Protein AF-A0A922MJ77-F1 (afdb_monomer_lite)

Structure (mmCIF, N/CA/C/O backbone):
data_AF-A0A922MJ77-F1
#
_entry.id   AF-A0A922MJ77-F1
#
loop_
_atom_site.group_PDB
_atom_site.id
_atom_site.type_symbol
_atom_site.label_atom_id
_atom_site.label_alt_id
_atom_site.label_comp_id
_atom_site.label_asym_id
_atom_site.label_entity_id
_atom_site.label_seq_id
_atom_site.pdbx_PDB_ins_code
_atom_site.Cartn_x
_atom_site.Cartn_y
_atom_site.Cartn_z
_atom_site.occupancy
_atom_site.B_iso_or_equiv
_atom_site.auth_seq_id
_atom_site.auth_comp_id
_atom_site.auth_asym_id
_atom_site.auth_atom_id
_atom_site.pdbx_PDB_model_num
ATOM 1 N N . MET A 1 1 ? 1.984 -2.656 -59.256 1.00 41.66 1 MET A N 1
ATOM 2 C CA . MET A 1 1 ? 1.880 -1.847 -58.023 1.00 41.66 1 MET A CA 1
ATOM 3 C C . MET A 1 1 ? 2.498 -2.669 -56.915 1.00 41.66 1 MET A C 1
ATOM 5 O O . MET A 1 1 ? 1.835 -3.501 -56.308 1.00 41.66 1 MET A O 1
ATOM 9 N N . ASP A 1 2 ? 3.810 -2.522 -56.787 1.00 41.53 2 ASP A N 1
ATOM 10 C CA . ASP A 1 2 ? 4.661 -3.328 -55.926 1.00 41.53 2 ASP A CA 1
ATOM 11 C C . ASP A 1 2 ? 4.361 -3.060 -54.454 1.00 41.53 2 ASP A C 1
ATOM 13 O O . ASP A 1 2 ? 4.557 -1.953 -53.947 1.00 41.53 2 ASP A O 1
ATOM 17 N N . LYS A 1 3 ? 3.911 -4.103 -53.752 1.00 48.03 3 LYS A N 1
ATOM 18 C CA . LYS A 1 3 ? 4.024 -4.175 -52.298 1.00 48.03 3 LYS A CA 1
ATOM 19 C C . LYS A 1 3 ? 5.517 -4.242 -51.979 1.00 48.03 3 LYS A C 1
ATOM 21 O O . LYS A 1 3 ? 6.095 -5.324 -51.968 1.00 48.03 3 LYS A O 1
ATOM 26 N N . LYS A 1 4 ? 6.145 -3.088 -51.733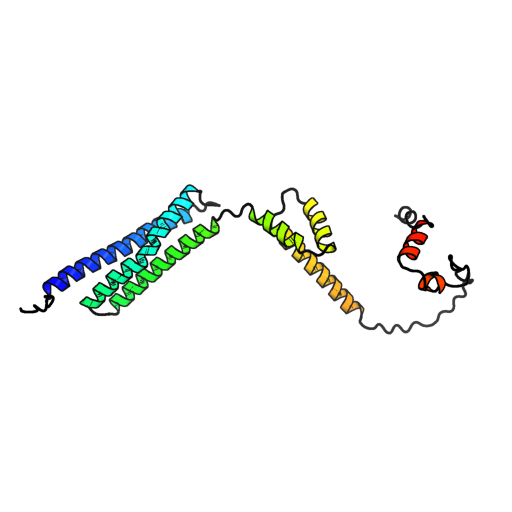 1.00 46.78 4 LYS A N 1
ATOM 27 C CA . LYS A 1 4 ? 7.403 -3.034 -50.984 1.00 46.78 4 LYS A CA 1
ATOM 28 C C . LYS A 1 4 ? 7.138 -3.712 -49.640 1.00 46.78 4 LYS A C 1
ATOM 30 O O . LYS A 1 4 ? 6.495 -3.123 -48.775 1.00 46.78 4 LYS A O 1
ATOM 35 N N . LEU A 1 5 ? 7.601 -4.953 -49.483 1.00 48.66 5 LEU A N 1
ATOM 36 C CA . LEU A 1 5 ? 7.967 -5.448 -48.165 1.00 48.66 5 LEU A CA 1
ATOM 37 C C . LEU A 1 5 ? 8.973 -4.429 -47.624 1.00 48.66 5 LEU A C 1
ATOM 39 O O . LEU A 1 5 ? 10.074 -4.313 -48.160 1.00 48.66 5 LEU A O 1
ATOM 43 N N . LEU A 1 6 ? 8.581 -3.646 -46.619 1.00 51.12 6 LEU A N 1
ATOM 44 C CA . LEU A 1 6 ? 9.558 -3.010 -45.750 1.00 51.12 6 LEU A CA 1
ATOM 45 C C . LEU A 1 6 ? 10.233 -4.151 -44.986 1.00 51.12 6 LEU A C 1
ATOM 47 O O . LEU A 1 6 ? 9.745 -4.591 -43.952 1.00 51.12 6 LEU A O 1
ATOM 51 N N . SER A 1 7 ? 11.304 -4.700 -45.552 1.00 54.81 7 SER A N 1
ATOM 52 C CA . SER A 1 7 ? 12.291 -5.404 -44.749 1.00 54.81 7 SER A CA 1
ATOM 53 C C . SER A 1 7 ? 12.945 -4.341 -43.872 1.00 54.81 7 SER A C 1
ATOM 55 O O . SER A 1 7 ? 13.655 -3.484 -44.410 1.00 54.81 7 SER A O 1
ATOM 57 N N . ASN A 1 8 ? 12.665 -4.351 -42.567 1.00 63.16 8 ASN A N 1
ATOM 58 C CA . ASN A 1 8 ? 13.430 -3.551 -41.616 1.00 63.16 8 ASN A CA 1
ATOM 59 C C . ASN A 1 8 ? 14.911 -3.865 -41.833 1.00 63.16 8 ASN A C 1
ATOM 61 O O . ASN A 1 8 ? 15.318 -5.026 -41.926 1.00 63.16 8 ASN A O 1
ATOM 65 N N . THR A 1 9 ? 15.702 -2.822 -42.042 1.00 73.81 9 THR A N 1
ATOM 66 C CA . THR A 1 9 ? 17.147 -2.962 -42.186 1.00 73.81 9 THR A CA 1
ATOM 67 C C . THR A 1 9 ? 17.766 -3.119 -40.798 1.00 73.81 9 THR A C 1
ATOM 69 O O . THR A 1 9 ? 17.297 -2.445 -39.884 1.00 73.81 9 THR A O 1
ATOM 72 N N . PRO A 1 10 ? 18.856 -3.887 -40.629 1.00 75.94 10 PRO A N 1
ATOM 73 C CA . PRO A 1 10 ? 19.524 -4.042 -39.329 1.00 75.94 10 PRO A CA 1
ATOM 74 C C . PRO A 1 10 ? 19.879 -2.712 -38.632 1.00 75.94 10 PRO A C 1
ATOM 76 O O . PRO A 1 10 ? 19.853 -2.613 -37.412 1.00 75.94 10 PRO A O 1
ATOM 79 N N . GLU A 1 11 ? 20.155 -1.661 -39.411 1.00 77.44 11 GLU A N 1
ATOM 80 C CA . GLU A 1 11 ? 20.438 -0.306 -38.912 1.00 77.44 11 GLU A CA 1
ATOM 81 C C . GLU A 1 11 ? 19.209 0.393 -38.282 1.00 77.44 11 GLU A C 1
ATOM 83 O O . GLU A 1 11 ? 19.358 1.218 -37.381 1.00 77.44 11 GLU A O 1
ATOM 88 N N . ASP A 1 12 ? 17.991 0.041 -38.710 1.00 84.00 12 ASP A N 1
ATOM 89 C CA . ASP A 1 12 ? 16.730 0.538 -38.131 1.00 84.00 12 ASP A CA 1
ATOM 90 C C . ASP A 1 12 ? 16.422 -0.182 -36.810 1.00 84.00 12 ASP A C 1
ATOM 92 O O . ASP A 1 12 ? 16.088 0.459 -35.810 1.00 84.00 12 ASP A O 1
ATOM 96 N N . ASP A 1 13 ? 16.653 -1.497 -36.765 1.00 88.75 13 ASP A N 1
ATOM 97 C CA . ASP A 1 13 ? 16.478 -2.305 -35.554 1.00 88.75 13 ASP A CA 1
ATOM 98 C C . ASP A 1 13 ? 17.414 -1.835 -34.422 1.00 88.75 13 ASP A C 1
ATOM 100 O O . ASP A 1 13 ? 16.978 -1.676 -33.280 1.00 88.75 13 ASP A O 1
ATOM 104 N N . ASP A 1 14 ? 18.673 -1.500 -34.727 1.00 90.62 14 ASP A N 1
ATOM 105 C CA . ASP A 1 14 ? 19.625 -0.960 -33.743 1.00 90.62 14 ASP A CA 1
ATOM 106 C C . ASP A 1 14 ? 19.200 0.414 -33.189 1.00 90.62 14 ASP A C 1
ATOM 108 O O . ASP A 1 14 ? 19.329 0.696 -31.986 1.00 90.62 14 ASP A O 1
ATOM 112 N N . ALA A 1 15 ? 18.662 1.294 -34.038 1.00 93.94 15 ALA A N 1
ATOM 113 C CA . ALA A 1 15 ? 18.169 2.605 -33.619 1.00 93.94 15 ALA A CA 1
ATOM 114 C C . ALA A 1 15 ? 16.916 2.487 -32.726 1.00 93.94 15 ALA A C 1
ATOM 116 O O . ALA A 1 15 ? 16.794 3.173 -31.695 1.00 93.94 15 ALA A O 1
ATOM 117 N N . GLN A 1 16 ? 16.001 1.583 -33.084 1.00 94.56 16 GLN A N 1
ATOM 118 C CA . GLN A 1 16 ? 14.796 1.277 -32.313 1.00 94.56 16 GLN A CA 1
ATOM 119 C C . GLN A 1 16 ? 15.141 0.638 -30.966 1.00 94.56 16 GLN A C 1
ATOM 121 O O . GLN A 1 16 ? 14.677 1.107 -29.921 1.00 94.56 16 GLN A O 1
ATOM 126 N N . LEU A 1 17 ? 16.045 -0.343 -30.959 1.00 96.00 17 LEU A N 1
ATOM 127 C CA . LEU A 1 17 ? 16.522 -1.016 -29.754 1.00 96.00 17 LEU A CA 1
ATOM 128 C C . LEU A 1 17 ? 17.082 -0.025 -28.729 1.00 96.00 17 LEU A C 1
ATOM 130 O O . LEU A 1 17 ? 16.730 -0.067 -27.546 1.00 96.00 17 LEU A O 1
ATOM 134 N N . ASN A 1 18 ? 17.928 0.906 -29.174 1.00 96.56 18 ASN A N 1
ATOM 135 C CA . ASN A 1 18 ? 18.477 1.952 -28.311 1.00 96.56 18 ASN A CA 1
ATOM 136 C C . ASN A 1 18 ? 17.384 2.866 -27.742 1.00 96.56 18 ASN A C 1
ATOM 138 O O . ASN A 1 18 ? 17.427 3.246 -26.566 1.00 96.56 18 ASN A O 1
ATOM 142 N N . THR A 1 19 ? 16.371 3.181 -28.548 1.00 97.69 19 THR A N 1
ATOM 143 C CA . THR A 1 19 ? 15.224 3.986 -28.118 1.00 97.69 19 THR A CA 1
ATOM 144 C C . THR A 1 19 ? 14.416 3.281 -27.028 1.00 97.69 19 THR A C 1
ATOM 146 O O . THR A 1 19 ? 14.147 3.884 -25.983 1.00 97.69 19 THR A O 1
ATOM 149 N N . PHE A 1 20 ? 14.069 2.006 -27.217 1.00 97.69 20 PHE A N 1
ATOM 150 C CA . PHE A 1 20 ? 13.302 1.232 -26.235 1.00 97.69 20 PHE A CA 1
ATOM 151 C C . PHE A 1 20 ? 14.095 0.995 -24.949 1.00 97.69 20 PHE A C 1
ATOM 153 O O . PHE A 1 20 ? 13.564 1.211 -23.857 1.00 97.69 20 PHE A O 1
ATOM 160 N N . LYS A 1 21 ? 15.398 0.690 -25.043 1.00 96.81 21 LYS A N 1
ATOM 161 C CA . LYS A 1 21 ? 16.289 0.586 -23.871 1.00 96.81 21 LYS A CA 1
ATOM 162 C C . LYS A 1 21 ? 16.325 1.883 -23.062 1.00 96.81 21 LYS A C 1
ATOM 164 O O . LYS A 1 21 ? 16.243 1.846 -21.832 1.00 96.81 21 LYS A O 1
ATOM 169 N N . LYS A 1 22 ? 16.393 3.040 -23.730 1.00 97.94 22 LYS A N 1
ATOM 170 C CA . LYS A 1 22 ? 16.368 4.352 -23.066 1.00 97.94 22 LYS A CA 1
ATOM 171 C C . LYS A 1 22 ? 15.031 4.617 -22.369 1.00 97.94 22 LYS A C 1
ATOM 173 O O . LYS A 1 22 ? 15.023 5.103 -21.238 1.00 97.94 22 LYS A O 1
ATOM 178 N N . ARG A 1 23 ? 13.905 4.277 -23.007 1.00 97.81 23 ARG A N 1
ATOM 179 C CA . ARG A 1 23 ? 12.565 4.384 -22.400 1.00 97.81 23 ARG A CA 1
ATOM 180 C C . ARG A 1 23 ? 12.431 3.474 -21.178 1.00 97.81 23 ARG A C 1
ATOM 182 O O . ARG A 1 23 ? 12.061 3.964 -20.113 1.00 97.81 23 ARG A O 1
ATOM 189 N N . ARG A 1 24 ? 12.840 2.204 -21.287 1.00 96.81 24 ARG A N 1
ATOM 190 C CA . ARG A 1 24 ? 12.887 1.234 -20.178 1.00 96.81 24 ARG A CA 1
ATOM 191 C C . ARG A 1 24 ? 13.682 1.768 -18.985 1.00 96.81 24 ARG A C 1
ATOM 193 O O . ARG A 1 24 ? 13.188 1.763 -17.859 1.00 96.81 24 ARG A O 1
ATOM 200 N N . ALA A 1 25 ? 14.878 2.305 -19.231 1.00 97.31 25 ALA A N 1
ATOM 201 C CA . ALA A 1 25 ? 15.690 2.943 -18.192 1.00 97.31 25 ALA A CA 1
ATOM 202 C C . ALA A 1 25 ? 14.976 4.147 -17.547 1.00 97.31 25 ALA A C 1
ATOM 204 O O . ALA A 1 25 ? 15.039 4.328 -16.332 1.00 97.31 25 ALA A O 1
ATOM 205 N N . GLY A 1 26 ? 14.241 4.936 -18.336 1.00 97.62 26 GLY A N 1
ATOM 206 C CA . GLY A 1 26 ? 13.388 6.014 -17.835 1.00 97.62 26 GLY A CA 1
ATOM 207 C C . GLY A 1 26 ? 12.279 5.524 -16.896 1.00 97.62 26 GLY A C 1
ATOM 208 O O . GLY A 1 26 ? 12.065 6.130 -15.847 1.00 97.62 26 GLY A O 1
ATOM 209 N N . HIS A 1 27 ? 11.606 4.415 -17.221 1.00 97.31 27 HIS A N 1
ATOM 210 C CA . HIS A 1 27 ? 10.592 3.808 -16.346 1.00 97.31 27 HIS A CA 1
ATOM 211 C C . HIS A 1 27 ? 11.199 3.301 -15.032 1.00 97.31 27 HIS A C 1
ATOM 213 O O . HIS A 1 27 ? 10.671 3.622 -13.967 1.00 97.31 27 HIS A O 1
ATOM 219 N N . LYS A 1 28 ? 12.365 2.636 -15.079 1.00 97.50 28 LYS A N 1
ATOM 220 C CA . LYS A 1 28 ? 13.136 2.268 -13.873 1.00 97.50 28 LYS A CA 1
ATOM 221 C C . LYS A 1 28 ? 13.459 3.502 -13.018 1.00 97.50 28 LYS A C 1
ATOM 223 O O . LYS A 1 28 ? 13.246 3.493 -11.810 1.00 97.50 28 LYS A O 1
ATOM 228 N N . GLY A 1 29 ? 13.881 4.602 -13.647 1.00 97.88 29 GLY A N 1
ATOM 229 C CA . GLY A 1 29 ? 14.137 5.869 -12.956 1.00 97.88 29 GLY A CA 1
ATOM 230 C C . GLY A 1 29 ? 12.895 6.456 -12.276 1.00 97.88 29 GLY A C 1
ATOM 231 O O . GLY A 1 29 ? 12.979 6.928 -11.142 1.00 97.88 29 GLY A O 1
ATOM 232 N N . LYS A 1 30 ? 11.719 6.386 -12.917 1.00 97.81 30 LYS A N 1
ATOM 233 C CA . LYS A 1 30 ? 10.447 6.801 -12.297 1.00 97.81 30 LYS A CA 1
ATOM 234 C C . LYS A 1 30 ? 10.105 5.948 -11.073 1.00 97.81 30 LYS A C 1
ATOM 236 O O . LYS A 1 30 ? 9.635 6.504 -10.080 1.00 97.81 30 LYS A O 1
ATOM 241 N N . VAL A 1 31 ? 10.395 4.643 -11.111 1.00 98.06 31 VAL A N 1
ATOM 242 C CA . VAL A 1 31 ? 10.251 3.762 -9.943 1.00 98.06 31 VAL A CA 1
ATOM 243 C C . VAL A 1 31 ? 11.145 4.216 -8.793 1.00 98.06 31 VAL A C 1
ATOM 245 O O . VAL A 1 31 ? 10.655 4.401 -7.681 1.00 98.06 31 VAL A O 1
ATOM 248 N N . THR A 1 32 ? 12.416 4.514 -9.064 1.00 97.69 32 THR A N 1
ATOM 249 C CA . THR A 1 32 ? 13.344 5.045 -8.052 1.00 97.69 32 THR A CA 1
ATOM 250 C C . THR A 1 32 ? 12.882 6.386 -7.470 1.00 97.69 32 THR A C 1
ATOM 252 O O . THR A 1 32 ? 12.954 6.597 -6.262 1.00 97.69 32 THR A O 1
ATOM 255 N N . ILE A 1 33 ? 12.366 7.301 -8.296 1.00 97.69 33 ILE A N 1
ATOM 256 C CA . ILE A 1 33 ? 11.841 8.590 -7.813 1.00 97.69 33 ILE A CA 1
ATOM 257 C C . ILE A 1 33 ? 10.650 8.376 -6.872 1.00 97.69 33 ILE A C 1
ATOM 259 O O . ILE A 1 33 ? 10.548 9.044 -5.840 1.00 97.69 33 ILE A O 1
ATOM 263 N N . PHE A 1 34 ? 9.747 7.456 -7.217 1.00 98.06 34 PHE A N 1
ATOM 264 C CA . PHE A 1 34 ? 8.599 7.139 -6.376 1.00 98.06 34 PHE A CA 1
ATOM 265 C C . PHE A 1 34 ? 9.022 6.479 -5.061 1.00 98.06 34 PHE A C 1
ATOM 267 O O . PHE A 1 34 ? 8.561 6.911 -4.007 1.00 98.06 34 PHE A O 1
ATOM 274 N N . LYS A 1 35 ? 9.964 5.529 -5.102 1.00 97.00 35 LYS A N 1
ATOM 275 C CA . LYS A 1 35 ? 10.586 4.931 -3.912 1.00 97.00 35 LYS A CA 1
ATOM 276 C C . LYS A 1 35 ? 11.092 5.992 -2.939 1.00 97.00 35 LYS A C 1
ATOM 278 O O . LYS A 1 35 ? 10.672 6.017 -1.788 1.00 97.00 35 LYS A O 1
ATOM 283 N N . ASN A 1 36 ? 11.908 6.929 -3.422 1.00 96.06 36 ASN A N 1
ATOM 284 C CA . ASN A 1 36 ? 12.453 8.005 -2.591 1.00 96.06 36 ASN A CA 1
ATOM 285 C C . ASN A 1 36 ? 11.343 8.855 -1.946 1.00 96.06 36 ASN A C 1
ATOM 287 O O . ASN A 1 36 ? 11.459 9.287 -0.799 1.00 96.06 36 ASN A O 1
ATOM 291 N N . TYR A 1 37 ? 10.242 9.092 -2.669 1.00 95.81 37 TYR A N 1
ATOM 292 C CA . TYR A 1 37 ? 9.077 9.781 -2.119 1.00 95.81 37 TYR A CA 1
ATOM 293 C C . TYR A 1 37 ? 8.394 8.964 -1.011 1.00 95.81 37 TYR A C 1
ATOM 295 O O . TYR A 1 37 ? 8.142 9.509 0.065 1.00 95.81 37 TYR A O 1
ATOM 303 N N . ILE A 1 38 ? 8.146 7.669 -1.226 1.00 93.50 38 ILE A N 1
ATOM 304 C CA . ILE A 1 38 ? 7.548 6.772 -0.223 1.00 93.50 38 ILE A CA 1
ATOM 305 C C . ILE A 1 38 ? 8.429 6.665 1.024 1.00 93.50 38 ILE A C 1
ATOM 307 O O . ILE A 1 38 ? 7.937 6.813 2.142 1.00 93.50 38 ILE A O 1
ATOM 311 N N . GLU A 1 39 ? 9.740 6.504 0.857 1.00 92.12 39 GLU A N 1
ATOM 312 C CA . GLU A 1 39 ? 10.700 6.483 1.963 1.00 92.12 39 GLU A CA 1
ATOM 313 C C . GLU A 1 39 ? 10.695 7.806 2.743 1.00 92.12 39 GLU A C 1
ATOM 315 O O . GLU A 1 39 ? 10.753 7.802 3.976 1.00 92.12 39 GLU A O 1
ATOM 320 N N . SER A 1 40 ? 10.533 8.948 2.062 1.00 91.62 40 SER A N 1
ATOM 321 C CA . SER A 1 40 ? 10.385 10.251 2.727 1.00 91.62 40 SER A CA 1
ATOM 322 C C . SER A 1 40 ? 9.102 10.367 3.565 1.00 91.62 40 SER A C 1
ATOM 324 O O . SER A 1 40 ? 9.083 11.087 4.563 1.00 91.62 40 SER A O 1
ATOM 326 N N . LEU A 1 41 ? 8.029 9.662 3.187 1.00 89.94 41 LEU A N 1
ATOM 327 C CA . LEU A 1 41 ? 6.796 9.588 3.975 1.00 89.94 41 LEU A CA 1
ATOM 328 C C . LEU A 1 41 ? 6.941 8.616 5.153 1.00 89.94 41 LEU A C 1
ATOM 330 O O . LEU A 1 41 ? 6.508 8.931 6.260 1.00 89.94 41 LEU A O 1
ATOM 334 N N . ASN A 1 42 ? 7.597 7.474 4.941 1.00 83.06 42 ASN A N 1
ATOM 335 C CA . ASN A 1 42 ? 7.763 6.430 5.953 1.00 83.06 42 ASN A CA 1
ATOM 336 C C . ASN A 1 42 ? 8.763 6.828 7.061 1.00 83.06 42 ASN A C 1
ATOM 338 O O . ASN A 1 42 ? 8.519 6.639 8.254 1.00 83.06 42 ASN A O 1
ATOM 342 N N . SER A 1 43 ? 9.876 7.465 6.684 1.00 80.31 43 SER A N 1
ATOM 343 C CA . SER A 1 43 ? 10.904 7.971 7.613 1.00 80.31 43 SER A CA 1
ATOM 344 C C . SER A 1 43 ? 10.385 9.033 8.584 1.00 80.31 43 SER A C 1
ATOM 346 O O . SER A 1 43 ? 10.921 9.178 9.683 1.00 80.31 43 SER A O 1
ATOM 348 N N . LYS A 1 44 ? 9.308 9.745 8.228 1.00 66.62 44 LYS A N 1
ATOM 349 C CA . LYS A 1 44 ? 8.713 10.777 9.084 1.00 66.62 44 LYS A CA 1
ATOM 350 C C . LYS A 1 44 ? 8.080 10.236 10.366 1.00 66.62 44 LYS A C 1
ATOM 352 O O . LYS A 1 44 ? 7.746 11.065 11.208 1.00 66.62 44 LYS A O 1
ATOM 357 N N . LYS A 1 45 ? 7.915 8.910 10.536 1.00 56.19 45 LYS A N 1
ATOM 358 C CA . LYS A 1 45 ? 7.444 8.225 11.766 1.00 56.19 45 LYS A CA 1
ATOM 359 C C . LYS A 1 45 ? 6.307 8.963 12.504 1.00 56.19 45 LYS A C 1
ATOM 361 O O . LYS A 1 45 ? 6.219 8.937 13.731 1.00 56.19 45 LYS A O 1
ATOM 366 N N . LYS A 1 46 ? 5.457 9.676 11.757 1.00 57.09 46 LYS A N 1
ATOM 367 C CA . LYS A 1 46 ? 4.348 10.463 12.292 1.00 57.09 46 LYS A CA 1
ATOM 368 C C . LYS A 1 46 ? 3.156 9.539 12.445 1.00 57.09 46 LYS A C 1
ATOM 370 O O . LYS A 1 46 ? 2.870 8.734 11.570 1.00 57.09 46 LYS A O 1
ATOM 375 N N . ILE A 1 47 ? 2.447 9.724 13.552 1.00 65.38 47 ILE A N 1
ATOM 376 C CA . ILE A 1 47 ? 1.254 8.973 13.965 1.00 65.38 47 ILE A CA 1
ATOM 377 C C . ILE A 1 47 ? 0.132 9.017 12.900 1.00 65.38 47 ILE A C 1
ATOM 379 O O . ILE A 1 47 ? -0.740 8.158 12.909 1.00 65.38 47 ILE A O 1
ATOM 383 N N . ALA A 1 48 ? 0.175 9.964 11.953 1.00 77.75 48 ALA A N 1
ATOM 384 C CA . ALA A 1 48 ? -0.613 9.954 10.722 1.00 77.75 48 ALA A CA 1
ATOM 385 C C . ALA A 1 48 ? -0.017 10.916 9.671 1.00 77.75 48 ALA A C 1
ATOM 387 O O . ALA A 1 48 ? 0.586 11.933 10.032 1.00 77.75 48 ALA A O 1
ATOM 388 N N . LEU A 1 49 ? -0.220 10.623 8.383 1.00 86.69 49 LEU A N 1
ATOM 389 C CA . LEU A 1 49 ? 0.027 11.541 7.270 1.00 86.69 49 LEU A CA 1
ATOM 390 C C . LEU A 1 49 ? -0.968 12.708 7.300 1.00 86.69 49 LEU A C 1
ATOM 392 O O . LEU A 1 49 ? -2.121 12.558 7.709 1.00 86.69 49 LEU A O 1
ATOM 396 N N . THR A 1 50 ? -0.530 13.881 6.842 1.00 89.75 50 THR A N 1
ATOM 397 C CA . THR A 1 50 ? -1.435 15.023 6.646 1.00 89.75 50 THR A CA 1
ATOM 398 C C . THR A 1 50 ? -2.358 14.798 5.447 1.00 89.75 50 THR A C 1
ATOM 400 O O . THR A 1 50 ? -2.035 14.055 4.524 1.00 89.75 50 THR A O 1
ATOM 403 N N . GLU A 1 51 ? -3.497 15.492 5.408 1.00 89.31 51 GLU A N 1
ATOM 404 C CA . GLU A 1 51 ? -4.442 15.400 4.283 1.00 89.31 51 GLU A CA 1
ATOM 405 C C . GLU A 1 51 ? -3.809 15.784 2.936 1.00 89.31 51 GLU A C 1
ATOM 407 O O . GLU A 1 51 ? -4.078 15.145 1.919 1.00 89.31 51 GLU A O 1
ATOM 412 N N . LEU A 1 52 ? -2.903 16.768 2.935 1.00 91.81 52 LEU A N 1
ATOM 413 C CA . LEU A 1 52 ? -2.144 17.139 1.743 1.00 91.81 52 LEU A CA 1
ATOM 414 C C . LEU A 1 52 ? -1.193 16.017 1.297 1.00 91.81 52 LEU A C 1
ATOM 416 O O . LEU A 1 52 ? -1.119 15.729 0.105 1.00 91.81 52 LEU A O 1
ATOM 420 N N . GLU A 1 53 ? -0.487 15.373 2.230 1.00 92.62 53 GLU A N 1
ATOM 421 C CA . GLU A 1 53 ? 0.405 14.245 1.923 1.00 92.62 53 GLU A CA 1
ATOM 422 C C . GLU A 1 53 ? -0.379 13.044 1.377 1.00 92.62 53 GLU A C 1
ATOM 424 O O . GLU A 1 53 ? 0.053 12.443 0.397 1.00 92.62 53 GLU A O 1
ATOM 429 N N . ILE A 1 54 ? -1.560 12.746 1.933 1.00 92.00 54 ILE A N 1
ATOM 430 C CA . ILE A 1 54 ? -2.454 11.692 1.425 1.00 92.00 54 ILE A CA 1
ATOM 431 C C . ILE A 1 54 ? -2.892 12.004 -0.011 1.00 92.00 54 ILE A C 1
ATOM 433 O O . ILE A 1 54 ? -2.845 11.134 -0.881 1.00 92.00 54 ILE A O 1
ATOM 437 N N . LEU A 1 55 ? -3.286 13.250 -0.293 1.00 94.06 55 LEU A N 1
ATOM 438 C CA . LEU A 1 55 ? -3.704 13.650 -1.637 1.00 94.06 55 LEU A CA 1
ATOM 439 C C . LEU A 1 55 ? -2.548 13.573 -2.645 1.00 94.06 55 LEU A C 1
ATOM 441 O O . LEU A 1 55 ? -2.726 13.095 -3.766 1.00 94.06 55 LEU A O 1
ATOM 445 N N . GLN A 1 56 ? -1.354 14.013 -2.249 1.00 95.19 56 GLN A N 1
ATOM 446 C CA . GLN A 1 56 ? -0.154 13.912 -3.079 1.00 95.19 56 GLN A CA 1
ATOM 447 C C . GLN A 1 56 ? 0.230 12.456 -3.352 1.00 95.19 56 GLN A C 1
ATOM 449 O O . GLN A 1 56 ? 0.531 12.122 -4.501 1.00 95.19 56 GLN A O 1
ATOM 454 N N . LEU A 1 57 ? 0.190 11.596 -2.328 1.00 95.38 57 LEU A N 1
ATOM 455 C CA . LEU A 1 57 ? 0.441 10.164 -2.460 1.00 95.38 57 LEU A CA 1
ATOM 456 C C . LEU A 1 57 ? -0.555 9.534 -3.429 1.00 95.38 57 LEU A C 1
ATOM 458 O O . LEU A 1 57 ? -0.132 8.867 -4.370 1.00 95.38 57 LEU A O 1
ATOM 462 N N . LYS A 1 58 ? -1.851 9.819 -3.268 1.00 95.88 58 LYS A N 1
ATOM 463 C CA . LYS A 1 58 ? -2.903 9.335 -4.167 1.00 95.88 58 LYS A CA 1
ATOM 464 C C . LYS A 1 58 ? -2.633 9.733 -5.619 1.00 95.88 58 LYS A C 1
ATOM 466 O O . LYS A 1 58 ? -2.601 8.869 -6.485 1.00 95.88 58 LYS A O 1
ATOM 471 N N . ASN A 1 59 ? -2.376 11.012 -5.889 1.00 96.44 59 ASN A N 1
ATOM 472 C CA . ASN A 1 59 ? -2.134 11.487 -7.256 1.00 96.44 59 ASN A CA 1
ATOM 473 C C . ASN A 1 59 ? -0.889 10.847 -7.888 1.00 96.44 59 ASN A C 1
ATOM 475 O O . ASN A 1 59 ? -0.902 10.484 -9.062 1.00 96.44 59 ASN A O 1
ATOM 479 N N . ARG A 1 60 ? 0.192 10.695 -7.114 1.00 97.44 60 ARG A N 1
ATOM 480 C CA . ARG A 1 60 ? 1.420 10.043 -7.591 1.00 97.44 60 ARG A CA 1
ATOM 481 C C . ARG A 1 60 ? 1.213 8.552 -7.830 1.00 97.44 60 ARG A C 1
ATOM 483 O O . ARG A 1 60 ? 1.733 8.040 -8.812 1.00 97.44 60 ARG A O 1
ATOM 490 N N . LEU A 1 61 ? 0.450 7.885 -6.967 1.00 97.00 61 LEU A N 1
ATOM 491 C CA . LEU A 1 61 ? 0.118 6.470 -7.085 1.00 97.00 61 LEU A CA 1
ATOM 492 C C . LEU A 1 61 ? -0.677 6.173 -8.365 1.00 97.00 61 LEU A C 1
ATOM 494 O O . LEU A 1 61 ? -0.423 5.162 -9.008 1.00 97.00 61 LEU A O 1
ATOM 498 N N . GLU A 1 62 ? -1.588 7.059 -8.773 1.00 96.38 62 GLU A N 1
ATOM 499 C CA . GLU A 1 62 ? -2.332 6.886 -10.030 1.00 96.38 62 GLU A CA 1
ATOM 500 C C . GLU A 1 62 ? -1.412 6.903 -11.257 1.00 96.38 62 GLU A C 1
ATOM 502 O O . GLU A 1 62 ? -1.528 6.041 -12.122 1.00 96.38 62 GLU A O 1
ATOM 507 N N . VAL A 1 63 ? -0.440 7.820 -11.302 1.00 95.31 63 VAL A N 1
ATOM 508 C CA . VAL A 1 63 ? 0.576 7.834 -12.371 1.00 95.31 63 VAL A CA 1
ATOM 509 C C . VAL A 1 63 ? 1.523 6.638 -12.247 1.00 95.31 63 VAL A C 1
ATOM 511 O O . VAL A 1 63 ? 1.955 6.077 -13.246 1.00 95.31 63 VAL A O 1
ATOM 514 N N . TYR A 1 64 ? 1.858 6.235 -11.022 1.00 97.94 64 TYR A N 1
ATOM 515 C CA . TYR A 1 64 ? 2.758 5.115 -10.767 1.00 97.94 64 TYR A CA 1
ATOM 516 C C . TYR A 1 64 ? 2.217 3.795 -11.324 1.00 97.94 64 TYR A C 1
ATOM 518 O O . TYR A 1 64 ? 2.964 3.053 -11.954 1.00 97.94 64 TYR A O 1
ATOM 526 N N . LYS A 1 65 ? 0.913 3.538 -11.165 1.00 97.38 65 LYS A N 1
ATOM 527 C CA . LYS A 1 65 ? 0.245 2.318 -11.647 1.00 97.38 65 LYS A CA 1
ATOM 528 C C . LYS A 1 65 ? 0.326 2.113 -13.161 1.00 97.38 65 LYS A C 1
ATOM 530 O O . LYS A 1 65 ? 0.161 0.993 -13.627 1.00 97.38 65 LYS A O 1
ATOM 535 N N . THR A 1 66 ? 0.568 3.166 -13.944 1.00 95.69 66 THR A N 1
ATOM 536 C CA . THR A 1 66 ? 0.700 3.023 -15.404 1.00 95.69 66 THR A CA 1
ATOM 537 C C . THR A 1 66 ? 2.080 2.505 -15.815 1.00 95.69 66 THR A C 1
ATOM 539 O O . THR A 1 66 ? 2.251 2.061 -16.947 1.00 95.69 66 THR A O 1
ATOM 542 N N . LEU A 1 67 ? 3.074 2.552 -14.917 1.00 96.62 67 LEU A N 1
ATOM 543 C CA . LEU A 1 67 ? 4.464 2.231 -15.248 1.00 96.62 67 LEU A CA 1
ATOM 544 C C . LEU A 1 67 ? 4.694 0.758 -15.569 1.00 96.62 67 LEU A C 1
ATOM 546 O O . LEU A 1 67 ? 5.587 0.476 -16.361 1.00 96.62 67 LEU A O 1
ATOM 550 N N . GLU A 1 68 ? 3.921 -0.150 -14.975 1.00 96.00 68 GLU A N 1
ATOM 551 C CA . GLU A 1 68 ? 3.996 -1.587 -15.263 1.00 96.00 68 GLU A CA 1
ATOM 552 C C . GLU A 1 68 ? 3.705 -1.859 -16.737 1.00 96.00 68 GLU A C 1
ATOM 554 O O . GLU A 1 68 ? 4.527 -2.451 -17.433 1.00 96.00 68 GLU A O 1
ATOM 559 N N . HIS A 1 69 ? 2.590 -1.319 -17.237 1.00 96.38 69 HIS A N 1
ATOM 560 C CA . HIS A 1 69 ? 2.219 -1.442 -18.640 1.00 96.38 69 HIS A CA 1
ATOM 561 C C . HIS A 1 69 ? 3.245 -0.777 -19.566 1.00 96.38 69 HIS A C 1
ATOM 563 O O . HIS A 1 69 ? 3.689 -1.390 -20.535 1.00 96.38 69 HIS A O 1
ATOM 569 N N . ASP A 1 70 ? 3.667 0.456 -19.263 1.00 95.94 70 ASP A N 1
ATOM 570 C CA . ASP A 1 70 ? 4.641 1.154 -20.106 1.00 95.94 70 ASP A CA 1
ATOM 571 C C . ASP A 1 70 ? 5.991 0.413 -20.169 1.00 95.94 70 ASP A C 1
ATOM 573 O O . ASP A 1 70 ? 6.648 0.379 -21.216 1.00 95.94 70 ASP A O 1
ATOM 577 N N . PHE A 1 71 ? 6.433 -0.163 -19.045 1.00 97.62 71 PHE A N 1
ATOM 578 C CA . PHE A 1 71 ? 7.647 -0.969 -18.994 1.00 97.62 71 PHE A CA 1
ATOM 579 C C . PHE A 1 71 ? 7.484 -2.246 -19.816 1.00 97.62 71 PHE A C 1
ATOM 581 O O . PHE A 1 71 ? 8.349 -2.526 -20.644 1.00 97.62 71 PHE A O 1
ATOM 588 N N . ASP A 1 72 ? 6.379 -2.973 -19.636 1.00 97.12 72 ASP A N 1
ATOM 589 C CA . ASP A 1 72 ? 6.099 -4.229 -20.336 1.00 97.12 72 ASP A CA 1
ATOM 590 C C . ASP A 1 72 ? 6.062 -4.055 -21.860 1.00 97.12 72 ASP A C 1
ATOM 592 O O . ASP A 1 72 ? 6.672 -4.837 -22.592 1.00 97.12 72 ASP A O 1
ATOM 596 N N . VAL A 1 73 ? 5.457 -2.966 -22.348 1.00 97.31 73 VAL A N 1
ATOM 597 C CA . VAL A 1 73 ? 5.456 -2.623 -23.778 1.00 97.31 73 VAL A CA 1
ATOM 598 C C . VAL A 1 73 ? 6.880 -2.428 -24.298 1.00 97.31 73 VAL A C 1
ATOM 600 O O . VAL A 1 73 ? 7.263 -3.033 -25.296 1.00 97.31 73 VAL A O 1
ATOM 603 N N . ASN A 1 74 ? 7.698 -1.604 -23.631 1.00 97.00 74 ASN A N 1
ATOM 604 C CA . ASN A 1 74 ? 9.076 -1.374 -24.083 1.00 97.00 74 ASN A CA 1
ATOM 605 C C . ASN A 1 74 ? 9.946 -2.629 -23.945 1.00 97.00 74 ASN A C 1
ATOM 607 O O . ASN A 1 74 ? 10.853 -2.821 -24.748 1.00 97.00 74 ASN A O 1
ATOM 611 N N . GLN A 1 75 ? 9.693 -3.466 -22.941 1.00 97.25 75 GLN A N 1
ATOM 612 C CA . GLN A 1 75 ? 10.424 -4.708 -22.737 1.00 97.25 75 GLN A CA 1
ATOM 613 C C . GLN A 1 75 ? 10.107 -5.735 -23.828 1.00 97.25 75 GLN A C 1
ATOM 615 O O . GLN A 1 75 ? 11.028 -6.331 -24.377 1.00 97.25 75 GLN A O 1
ATOM 620 N N . THR A 1 76 ? 8.834 -5.876 -24.191 1.00 96.56 76 THR A N 1
ATOM 621 C CA . THR A 1 76 ? 8.396 -6.750 -25.287 1.00 96.56 76 THR A CA 1
ATOM 622 C C . THR A 1 76 ? 9.005 -6.301 -26.614 1.00 96.56 76 THR A C 1
ATOM 624 O O . THR A 1 76 ? 9.608 -7.107 -27.308 1.00 96.56 76 THR A O 1
ATOM 627 N N . LEU A 1 77 ? 8.998 -4.995 -26.905 1.00 96.62 77 LEU A N 1
ATOM 628 C CA . LEU A 1 77 ? 9.634 -4.449 -28.113 1.00 96.62 77 LEU A CA 1
ATOM 629 C C . LEU A 1 77 ? 11.155 -4.674 -28.160 1.00 96.62 77 LEU A C 1
ATOM 631 O O . LEU A 1 77 ? 11.734 -4.782 -29.236 1.00 96.62 77 LEU A O 1
ATOM 635 N N . ILE A 1 78 ? 11.827 -4.725 -27.006 1.00 96.19 78 ILE A N 1
ATOM 636 C CA . ILE A 1 78 ? 13.249 -5.091 -26.944 1.00 96.19 78 ILE A CA 1
ATOM 637 C C . ILE A 1 78 ? 13.417 -6.574 -27.279 1.00 96.19 78 ILE A C 1
ATOM 639 O O . ILE A 1 78 ? 14.280 -6.911 -28.084 1.00 96.19 78 ILE A O 1
ATOM 643 N N . GLU A 1 79 ? 12.609 -7.441 -26.672 1.00 96.06 79 GLU A N 1
ATOM 644 C CA . GLU A 1 79 ? 12.648 -8.895 -26.872 1.00 96.06 79 GLU A CA 1
ATOM 645 C C . GLU A 1 79 ? 12.273 -9.308 -28.297 1.00 96.06 79 GLU A C 1
ATOM 647 O O . GLU A 1 79 ? 12.846 -10.265 -28.808 1.00 96.06 79 GLU A O 1
ATOM 652 N N . ASP A 1 80 ? 11.403 -8.556 -28.971 1.00 95.31 80 ASP A N 1
ATOM 653 C CA . ASP A 1 80 ? 11.093 -8.758 -30.388 1.00 95.31 80 ASP A CA 1
ATOM 654 C C . ASP A 1 80 ? 12.331 -8.554 -31.282 1.00 95.31 80 ASP A C 1
ATOM 656 O O . ASP A 1 80 ? 12.475 -9.231 -32.299 1.00 95.31 80 ASP A O 1
ATOM 660 N N . ILE A 1 81 ? 13.247 -7.651 -30.896 1.00 94.81 81 ILE A N 1
ATOM 661 C CA . ILE A 1 81 ? 14.474 -7.347 -31.653 1.00 94.81 81 ILE A CA 1
ATOM 662 C C . ILE A 1 81 ? 15.622 -8.290 -31.270 1.00 94.81 81 ILE A C 1
ATOM 664 O O . ILE A 1 81 ? 16.318 -8.809 -32.141 1.00 94.81 81 ILE A O 1
ATOM 668 N N . VAL A 1 82 ? 15.867 -8.492 -29.970 1.00 94.12 82 VAL A N 1
ATOM 669 C CA . VAL A 1 82 ? 17.062 -9.219 -29.485 1.00 94.12 82 VAL A CA 1
ATOM 670 C C . VAL A 1 82 ? 16.786 -10.661 -29.063 1.00 94.12 82 VAL A C 1
ATOM 672 O O . VAL A 1 82 ? 17.719 -11.381 -28.711 1.00 94.12 82 VAL A O 1
ATOM 675 N N . GLY A 1 83 ? 15.523 -11.086 -29.093 1.00 93.88 83 GLY A N 1
ATOM 676 C CA . GLY A 1 83 ? 15.067 -12.343 -28.518 1.00 93.88 83 GLY A CA 1
ATOM 677 C C . GLY A 1 83 ? 14.923 -12.284 -26.996 1.00 93.88 83 GLY A C 1
ATOM 678 O O . GLY A 1 83 ? 15.422 -11.388 -26.308 1.00 93.88 83 GLY A O 1
ATOM 679 N N . VAL A 1 84 ? 14.241 -13.287 -26.450 1.00 95.25 84 VAL A N 1
ATOM 680 C CA . VAL A 1 84 ? 14.168 -13.501 -25.002 1.00 95.25 84 VAL A CA 1
ATOM 681 C C . VAL A 1 84 ? 15.474 -14.146 -24.537 1.00 95.25 84 VAL A C 1
ATOM 683 O O . VAL A 1 84 ? 15.852 -15.210 -25.027 1.00 95.25 84 VAL A O 1
ATOM 686 N N . SER A 1 85 ? 16.153 -13.508 -23.583 1.00 95.81 85 SER A N 1
ATOM 687 C CA . SER A 1 85 ? 17.375 -14.016 -22.947 1.00 95.81 85 SER A CA 1
ATOM 688 C C . SER A 1 85 ? 17.256 -13.991 -21.424 1.00 95.81 85 SER A C 1
ATOM 690 O O . SER A 1 85 ? 16.397 -13.296 -20.873 1.00 95.81 85 SER A O 1
ATOM 692 N N . ASP A 1 86 ? 18.151 -14.698 -20.733 1.00 96.38 86 ASP A N 1
ATOM 693 C CA . ASP A 1 86 ? 18.210 -14.695 -19.266 1.00 96.38 86 ASP A CA 1
ATOM 694 C C . ASP A 1 86 ? 18.408 -13.275 -18.708 1.00 96.38 86 ASP A C 1
ATOM 696 O O . ASP A 1 86 ? 17.831 -12.916 -17.681 1.00 96.38 86 ASP A O 1
ATOM 700 N N . GLU A 1 87 ? 19.162 -12.419 -19.405 1.00 94.56 87 GLU A N 1
ATOM 701 C CA . GLU A 1 87 ? 19.322 -11.013 -19.031 1.00 94.56 87 GLU A CA 1
ATOM 702 C C . GLU A 1 87 ? 18.010 -10.228 -19.145 1.00 94.56 87 GLU A C 1
ATOM 704 O O . GLU A 1 87 ? 17.739 -9.380 -18.293 1.00 94.56 87 GLU A O 1
ATOM 709 N N . GLN A 1 88 ? 17.189 -10.496 -20.169 1.00 95.31 88 GLN A N 1
ATOM 710 C CA . GLN A 1 88 ? 15.885 -9.841 -20.327 1.00 95.31 88 GLN A CA 1
ATOM 711 C C . GLN A 1 88 ? 14.895 -10.290 -19.251 1.00 95.31 88 GLN A C 1
ATOM 713 O O . GLN A 1 88 ? 14.225 -9.453 -18.644 1.00 95.31 88 GLN A O 1
ATOM 718 N N . LEU A 1 89 ? 14.860 -11.591 -18.952 1.00 95.69 89 LEU A N 1
ATOM 719 C CA . LEU A 1 89 ? 14.028 -12.138 -17.879 1.00 95.69 89 LEU A CA 1
ATOM 720 C C . LEU A 1 89 ? 14.433 -11.574 -16.514 1.00 95.69 89 LEU A C 1
ATOM 722 O O . LEU A 1 89 ? 13.576 -11.156 -15.736 1.00 95.69 89 LEU A O 1
ATOM 726 N N . LYS A 1 90 ? 15.738 -11.471 -16.249 1.00 96.62 90 LYS A N 1
ATOM 727 C CA . LYS A 1 90 ? 16.254 -10.863 -15.019 1.00 96.62 90 LYS A CA 1
ATOM 728 C C . LYS A 1 90 ? 15.897 -9.380 -14.911 1.00 96.62 90 LYS A C 1
ATOM 730 O O . LYS A 1 90 ? 15.559 -8.915 -13.826 1.00 96.62 90 LYS A O 1
ATOM 735 N N . GLU A 1 91 ? 15.955 -8.628 -16.010 1.00 95.62 91 GLU A N 1
ATOM 736 C CA . GLU A 1 91 ? 15.509 -7.228 -16.034 1.00 95.62 91 GLU A CA 1
ATOM 737 C C . GLU A 1 91 ? 14.007 -7.099 -15.735 1.00 95.62 91 GLU A C 1
ATOM 739 O O . GLU A 1 91 ? 13.629 -6.210 -14.967 1.00 95.62 91 GLU A O 1
ATOM 744 N N . ARG A 1 92 ? 13.166 -7.992 -16.283 1.00 95.81 92 ARG A N 1
ATOM 745 C CA . ARG A 1 92 ? 11.727 -8.060 -15.965 1.00 95.81 92 ARG A CA 1
ATOM 746 C C . ARG A 1 92 ? 11.494 -8.307 -14.480 1.00 95.81 92 ARG A C 1
ATOM 748 O O . ARG A 1 92 ? 10.803 -7.520 -13.843 1.00 95.81 92 ARG A O 1
ATOM 755 N N . GLU A 1 93 ? 12.102 -9.352 -13.927 1.00 96.88 93 GLU A N 1
ATOM 756 C CA . GLU A 1 93 ? 11.925 -9.738 -12.523 1.00 96.88 93 GLU A CA 1
ATOM 757 C C . GLU A 1 93 ? 12.397 -8.639 -11.560 1.00 96.88 93 GLU A C 1
ATOM 759 O O . GLU A 1 93 ? 11.717 -8.321 -10.585 1.00 96.88 93 GLU A O 1
ATOM 764 N N . GLN A 1 94 ? 13.541 -8.007 -11.842 1.00 96.62 94 GLN A N 1
ATOM 765 C CA . GLN A 1 94 ? 14.049 -6.907 -11.021 1.00 96.62 94 GLN A CA 1
ATOM 766 C C . GLN A 1 94 ? 13.116 -5.696 -11.028 1.00 96.62 94 GLN A C 1
ATOM 768 O O . GLN A 1 94 ? 12.902 -5.083 -9.980 1.00 96.62 94 GLN A O 1
ATOM 773 N N . PHE A 1 95 ? 12.590 -5.330 -12.200 1.00 97.69 95 PHE A N 1
ATOM 774 C CA . PHE A 1 95 ? 11.640 -4.231 -12.298 1.00 97.69 95 PHE A CA 1
ATOM 775 C C . PHE A 1 95 ? 10.337 -4.562 -11.575 1.00 97.69 95 PHE A C 1
ATOM 777 O O . PHE A 1 95 ? 9.899 -3.745 -10.771 1.00 97.69 95 PHE A O 1
ATOM 784 N N . ASP A 1 96 ? 9.756 -5.738 -11.825 1.00 97.19 96 ASP A N 1
ATOM 785 C CA . ASP A 1 96 ? 8.495 -6.154 -11.207 1.00 97.19 96 ASP A CA 1
ATOM 786 C C . ASP A 1 96 ? 8.627 -6.200 -9.683 1.00 97.19 96 ASP A C 1
ATOM 788 O O . ASP A 1 96 ? 7.862 -5.553 -8.976 1.00 97.19 96 ASP A O 1
ATOM 792 N N . SER A 1 97 ? 9.681 -6.829 -9.159 1.00 97.62 97 SER A N 1
ATOM 793 C CA . SER A 1 97 ? 9.935 -6.873 -7.717 1.00 97.62 97 SER A CA 1
ATOM 794 C C . SER A 1 97 ? 10.009 -5.474 -7.094 1.00 97.62 97 SER A C 1
ATOM 796 O O . SER A 1 97 ? 9.317 -5.188 -6.115 1.00 97.62 97 SER A O 1
ATOM 798 N N . GLU A 1 98 ? 10.796 -4.555 -7.666 1.00 96.94 98 GLU A N 1
ATOM 799 C CA . GLU A 1 98 ? 10.879 -3.187 -7.142 1.00 96.94 98 GLU A CA 1
ATOM 800 C C . GLU A 1 98 ? 9.546 -2.437 -7.303 1.00 96.94 98 GLU A C 1
ATOM 802 O O . GLU A 1 98 ? 9.127 -1.743 -6.376 1.00 96.94 98 GLU A O 1
ATOM 807 N N . TYR A 1 99 ? 8.853 -2.603 -8.431 1.00 98.38 99 TYR A N 1
ATOM 808 C CA . TYR A 1 99 ? 7.555 -1.983 -8.681 1.00 98.38 99 TYR A CA 1
ATOM 809 C C . TYR A 1 99 ? 6.501 -2.425 -7.659 1.00 98.38 99 TYR A C 1
ATOM 811 O O . TYR A 1 99 ? 5.895 -1.585 -6.986 1.00 98.38 99 TYR A O 1
ATOM 819 N N . GLN A 1 100 ? 6.335 -3.737 -7.479 1.00 97.94 100 GLN A N 1
ATOM 820 C CA . GLN A 1 100 ? 5.375 -4.314 -6.540 1.00 97.94 100 GLN A CA 1
ATOM 821 C C . GLN A 1 100 ? 5.698 -3.918 -5.101 1.00 97.94 100 GLN A C 1
ATOM 823 O O . GLN A 1 100 ? 4.793 -3.566 -4.343 1.00 97.94 100 GLN A O 1
ATOM 828 N N . ASN A 1 101 ? 6.981 -3.897 -4.727 1.00 96.94 101 ASN A N 1
ATOM 829 C CA . ASN A 1 101 ? 7.397 -3.472 -3.393 1.00 96.94 101 ASN A CA 1
ATOM 830 C C . ASN A 1 101 ? 6.946 -2.035 -3.097 1.00 96.94 101 ASN A C 1
ATOM 832 O O . ASN A 1 101 ? 6.337 -1.779 -2.055 1.00 96.94 101 ASN A O 1
ATOM 836 N N . GLN A 1 102 ? 7.186 -1.090 -4.011 1.00 97.06 102 GLN A N 1
ATOM 837 C CA . GLN A 1 102 ? 6.781 0.300 -3.783 1.00 97.06 102 GLN A CA 1
ATOM 838 C C . GLN A 1 102 ? 5.266 0.503 -3.896 1.00 97.06 102 GLN A C 1
ATOM 840 O O . GLN A 1 102 ? 4.701 1.295 -3.136 1.00 97.06 102 GLN A O 1
ATOM 845 N N . LEU A 1 103 ? 4.593 -0.222 -4.796 1.00 97.56 103 LEU A N 1
ATOM 846 C CA . LEU A 1 103 ? 3.135 -0.221 -4.906 1.00 97.56 103 LEU A CA 1
ATOM 847 C C . LEU A 1 103 ? 2.488 -0.672 -3.591 1.00 97.56 103 LEU A C 1
ATOM 849 O O . LEU A 1 103 ? 1.606 0.012 -3.066 1.00 97.56 103 LEU A O 1
ATOM 853 N N . ALA A 1 104 ? 2.964 -1.785 -3.029 1.00 96.38 104 ALA A N 1
ATOM 854 C CA . ALA A 1 104 ? 2.466 -2.339 -1.777 1.00 96.38 104 ALA A CA 1
ATOM 855 C C . ALA A 1 104 ? 2.661 -1.365 -0.609 1.00 96.38 104 ALA A C 1
ATOM 857 O O . ALA A 1 104 ? 1.711 -1.102 0.131 1.00 96.38 104 ALA A O 1
ATOM 858 N N . LEU A 1 105 ? 3.851 -0.768 -0.479 1.00 94.56 105 LEU A N 1
ATOM 859 C CA . LEU A 1 105 ? 4.128 0.231 0.557 1.00 94.56 105 LEU A CA 1
ATOM 860 C C . LEU A 1 105 ? 3.214 1.457 0.430 1.00 94.56 105 LEU A C 1
ATOM 862 O O . LEU A 1 105 ? 2.656 1.922 1.425 1.00 94.56 105 LEU A O 1
ATOM 866 N N . ALA A 1 106 ? 3.006 1.963 -0.787 1.00 95.00 106 ALA A N 1
ATOM 867 C CA . ALA A 1 106 ? 2.104 3.084 -1.030 1.00 95.00 106 ALA A CA 1
ATOM 868 C C . ALA A 1 106 ? 0.646 2.746 -0.677 1.00 95.00 106 ALA A C 1
ATOM 870 O O . ALA A 1 106 ? -0.038 3.545 -0.038 1.00 95.00 106 ALA A O 1
ATOM 871 N N . MET A 1 107 ? 0.168 1.560 -1.062 1.00 94.19 107 MET A N 1
ATOM 872 C CA . MET A 1 107 ? -1.181 1.094 -0.731 1.00 94.19 107 MET A CA 1
ATOM 873 C C . MET A 1 107 ? -1.369 0.886 0.773 1.00 94.19 107 MET A C 1
ATOM 875 O O . MET A 1 107 ? -2.434 1.205 1.303 1.00 94.19 107 MET A O 1
ATOM 879 N N . GLN A 1 108 ? -0.346 0.382 1.465 1.00 91.94 108 GLN A N 1
ATOM 880 C CA . GLN A 1 108 ? -0.363 0.243 2.915 1.00 91.94 108 GLN A CA 1
ATOM 881 C C . GLN A 1 108 ? -0.469 1.614 3.593 1.00 91.94 108 GLN A C 1
ATOM 883 O O . GLN A 1 108 ? -1.372 1.810 4.398 1.00 91.94 108 GLN A O 1
ATOM 888 N N . LEU A 1 109 ? 0.371 2.582 3.210 1.00 91.00 109 LEU A N 1
ATOM 889 C CA . LEU A 1 109 ? 0.300 3.950 3.740 1.00 91.00 109 LEU A CA 1
ATOM 890 C C . LEU A 1 109 ? -1.072 4.592 3.491 1.00 91.00 109 LEU A C 1
ATOM 892 O O . LEU A 1 109 ? -1.624 5.243 4.369 1.00 91.00 109 LEU A O 1
ATOM 896 N N . MET A 1 110 ? -1.661 4.383 2.312 1.00 90.81 110 MET A N 1
ATOM 897 C CA . MET A 1 110 ? -3.015 4.865 2.024 1.00 90.81 110 MET A CA 1
ATOM 898 C C . MET A 1 110 ? -4.054 4.260 2.975 1.00 90.81 110 MET A C 1
ATOM 900 O O . MET A 1 110 ? -4.894 4.990 3.497 1.00 90.81 110 MET A O 1
ATOM 904 N N . ARG A 1 111 ? -3.984 2.945 3.217 1.00 88.31 111 ARG A N 1
ATOM 905 C CA . ARG A 1 111 ? -4.906 2.222 4.102 1.00 88.31 111 ARG A CA 1
ATOM 906 C C . ARG A 1 111 ? -4.761 2.653 5.558 1.00 88.31 111 ARG A C 1
ATOM 908 O O . ARG A 1 111 ? -5.759 2.937 6.215 1.00 88.31 111 ARG A O 1
ATOM 915 N N . ASP A 1 112 ? -3.529 2.721 6.049 1.00 86.00 112 ASP A N 1
ATOM 916 C CA . ASP A 1 112 ? -3.218 3.076 7.436 1.00 86.00 112 ASP A CA 1
ATOM 917 C C . ASP A 1 112 ? -3.645 4.520 7.763 1.00 86.00 112 ASP A C 1
ATOM 919 O O . ASP A 1 112 ? -3.841 4.877 8.926 1.00 86.00 112 ASP A O 1
ATOM 923 N N . ASN A 1 113 ? -3.838 5.351 6.733 1.00 86.12 113 ASN A N 1
ATOM 924 C CA . ASN A 1 113 ? -4.250 6.745 6.845 1.00 86.12 113 ASN A CA 1
ATOM 925 C C . ASN A 1 113 ? -5.696 7.025 6.401 1.00 86.12 113 ASN A C 1
ATOM 927 O O . ASN A 1 113 ? -6.075 8.192 6.260 1.00 86.12 113 ASN A O 1
ATOM 931 N N . GLU A 1 114 ? -6.536 5.999 6.237 1.00 81.19 114 GLU A N 1
ATOM 932 C CA . GLU A 1 114 ? -7.969 6.205 6.024 1.00 81.19 114 GLU A CA 1
ATOM 933 C C . GLU A 1 114 ? -8.634 6.845 7.256 1.00 81.19 114 GLU A C 1
ATOM 935 O O . GLU A 1 114 ? -8.414 6.455 8.405 1.00 81.19 114 GLU A O 1
ATOM 940 N N . LYS A 1 115 ? -9.492 7.849 7.025 1.00 78.06 115 LYS A N 1
ATOM 941 C CA . LYS A 1 115 ? -10.217 8.549 8.095 1.00 78.06 115 LYS A CA 1
ATOM 942 C C . LYS A 1 115 ? -11.280 7.617 8.701 1.00 78.06 115 LYS A C 1
ATOM 944 O O . LYS A 1 115 ? -12.426 7.596 8.253 1.00 78.06 115 LYS A O 1
ATOM 949 N N . THR A 1 116 ? -10.924 6.883 9.757 1.00 81.88 116 THR A N 1
ATOM 950 C CA . THR A 1 116 ? -11.829 5.938 10.444 1.00 81.88 116 THR A CA 1
ATOM 951 C C . THR A 1 116 ? -12.465 6.476 11.734 1.00 81.88 116 THR A C 1
ATOM 953 O O . THR A 1 116 ? -13.242 5.786 12.388 1.00 81.88 116 THR A O 1
ATOM 956 N N . GLN A 1 117 ? -12.229 7.748 12.069 1.00 74.62 117 GLN A N 1
ATOM 957 C CA . GLN A 1 117 ? -12.594 8.379 13.351 1.00 74.62 117 GLN A CA 1
ATOM 958 C C . GLN A 1 117 ? -14.078 8.286 13.776 1.00 74.62 117 GLN A C 1
ATOM 960 O O . GLN A 1 117 ? -14.395 8.451 14.953 1.00 74.62 117 GLN A O 1
ATOM 965 N N . PHE A 1 118 ? -15.003 8.027 12.846 1.00 78.62 118 PHE A N 1
ATOM 966 C CA . PHE A 1 118 ? -16.438 7.894 13.136 1.00 78.62 118 PHE A CA 1
ATOM 967 C C . PHE A 1 118 ? -16.961 6.454 13.056 1.00 78.62 118 PHE A C 1
ATOM 969 O O . PHE A 1 118 ? -18.104 6.197 13.443 1.00 78.62 118 PHE A O 1
ATOM 976 N N . TRP A 1 119 ? -16.138 5.510 12.594 1.00 91.50 119 TRP A N 1
ATOM 977 C CA . TRP A 1 119 ? -16.559 4.131 12.350 1.00 91.50 119 TRP A CA 1
ATOM 978 C C . TRP A 1 119 ? -16.904 3.407 13.640 1.00 91.50 119 TRP A C 1
ATOM 980 O O . TRP A 1 119 ? -17.915 2.715 13.683 1.00 91.50 119 TRP A O 1
ATOM 990 N N . ASP A 1 120 ? -16.162 3.655 14.718 1.00 91.75 120 ASP A N 1
ATOM 991 C CA . ASP A 1 120 ? -16.441 3.069 16.030 1.00 91.75 120 ASP A CA 1
ATOM 992 C C . ASP A 1 120 ? -17.878 3.332 16.481 1.00 91.75 120 ASP A C 1
ATOM 994 O O . ASP A 1 120 ? -18.547 2.436 16.979 1.00 91.75 120 ASP A O 1
ATOM 998 N N . THR A 1 121 ? -18.406 4.532 16.231 1.00 92.00 121 THR A N 1
ATOM 999 C CA . THR A 1 121 ? -19.784 4.873 16.630 1.00 92.00 121 THR A CA 1
ATOM 1000 C C . THR A 1 121 ? -20.809 4.065 15.847 1.00 92.00 121 THR A C 1
ATOM 1002 O O . THR A 1 121 ? -21.758 3.541 16.429 1.00 92.00 121 THR A O 1
ATOM 1005 N N . LEU A 1 122 ? -20.607 3.956 14.532 1.00 93.06 122 LEU A N 1
ATOM 1006 C CA . LEU A 1 122 ? -21.495 3.218 13.641 1.00 93.06 122 LEU A CA 1
ATOM 1007 C C . LEU A 1 122 ? -21.441 1.721 13.941 1.00 93.06 122 LEU A C 1
ATOM 1009 O O . LEU A 1 122 ? -22.482 1.092 14.097 1.00 93.06 122 LEU A O 1
ATOM 1013 N N . ILE A 1 123 ? -20.240 1.160 14.084 1.00 94.94 123 ILE A N 1
ATOM 1014 C CA . ILE A 1 123 ? -20.040 -0.263 14.363 1.00 94.94 123 ILE A CA 1
ATOM 1015 C C . ILE A 1 123 ? -20.617 -0.617 15.733 1.00 94.94 123 ILE A C 1
ATOM 1017 O O . ILE A 1 123 ? -21.350 -1.597 15.839 1.00 94.94 123 ILE A O 1
ATOM 1021 N N . ILE A 1 124 ? -20.359 0.191 16.768 1.00 95.75 124 ILE A N 1
ATOM 1022 C CA . ILE A 1 124 ? -20.934 -0.034 18.099 1.00 95.75 124 ILE A CA 1
ATOM 1023 C C . ILE A 1 124 ? -22.459 -0.026 18.033 1.00 95.75 124 ILE A C 1
ATOM 1025 O O . ILE A 1 124 ? -23.081 -0.924 18.592 1.00 95.75 124 ILE A O 1
ATOM 1029 N N . TYR A 1 125 ? -23.068 0.944 17.345 1.00 94.62 125 TYR A N 1
ATOM 1030 C CA . TYR A 1 125 ? -24.522 0.997 17.187 1.00 94.62 125 TYR A CA 1
ATOM 1031 C C . TYR A 1 125 ? -25.067 -0.239 16.455 1.00 94.62 125 TYR A C 1
ATOM 1033 O O . TYR A 1 125 ? -26.006 -0.878 16.933 1.00 94.62 125 TYR A O 1
ATOM 1041 N N . LEU A 1 126 ? -24.448 -0.616 15.332 1.00 96.31 126 LEU A N 1
ATOM 1042 C CA . LEU A 1 126 ? -24.847 -1.776 14.535 1.00 96.31 126 LEU A CA 1
ATOM 1043 C C . LEU A 1 126 ? -24.757 -3.072 15.342 1.00 96.31 126 LEU A C 1
ATOM 1045 O O . LEU A 1 126 ? -25.716 -3.839 15.363 1.00 96.31 126 LEU A O 1
ATOM 1049 N N . VAL A 1 127 ? -23.649 -3.302 16.047 1.00 96.19 127 VAL A N 1
ATOM 1050 C CA . VAL A 1 127 ? -23.471 -4.497 16.882 1.00 96.19 127 VAL A CA 1
ATOM 1051 C C . VAL A 1 127 ? -24.437 -4.477 18.061 1.00 96.19 127 VAL A C 1
ATOM 1053 O O . VAL A 1 127 ? -25.118 -5.473 18.294 1.00 96.19 127 VAL A O 1
ATOM 1056 N N . ALA A 1 128 ? -24.570 -3.347 18.762 1.00 95.25 128 ALA A N 1
ATOM 1057 C CA . ALA A 1 128 ? -25.494 -3.213 19.887 1.00 95.25 128 ALA A CA 1
ATOM 1058 C C . ALA A 1 128 ? -26.947 -3.501 19.479 1.00 95.25 128 ALA A C 1
ATOM 1060 O O . ALA A 1 128 ? -27.671 -4.144 20.233 1.00 95.25 128 ALA A O 1
ATOM 1061 N N . SER A 1 129 ? -27.353 -3.121 18.262 1.00 96.12 129 SER A N 1
ATOM 1062 C CA . SER A 1 129 ? -28.689 -3.428 17.724 1.00 96.12 129 SER A CA 1
ATOM 1063 C C . SER A 1 129 ? -28.963 -4.926 17.519 1.00 96.12 129 SER A C 1
ATOM 1065 O O . SER A 1 129 ? -30.116 -5.321 17.351 1.00 96.12 129 SER A O 1
ATOM 1067 N N . LYS A 1 130 ? -27.917 -5.761 17.507 1.00 96.31 130 LYS A N 1
ATOM 1068 C CA . LYS A 1 130 ? -27.998 -7.220 17.335 1.00 96.31 130 LYS A CA 1
ATOM 1069 C C . LYS A 1 130 ? -27.795 -7.998 18.634 1.00 96.31 130 LYS A C 1
ATOM 1071 O O . LYS A 1 130 ? -27.935 -9.217 18.620 1.00 96.31 130 LYS A O 1
ATOM 1076 N N . LEU A 1 131 ? -27.469 -7.323 19.736 1.00 95.88 131 LEU A N 1
ATOM 1077 C CA . LEU A 1 131 ? -27.345 -7.960 21.044 1.00 95.88 131 LEU A CA 1
ATOM 1078 C C . LEU A 1 131 ? -28.725 -8.315 21.599 1.00 95.88 131 LEU A C 1
ATOM 1080 O O . LEU A 1 131 ? -29.690 -7.568 21.434 1.00 95.88 131 LEU A O 1
ATOM 1084 N N . ASP A 1 132 ? -28.811 -9.447 22.297 1.00 96.00 132 ASP A N 1
ATOM 1085 C CA . ASP A 1 132 ? -30.007 -9.787 23.061 1.00 96.00 132 ASP A CA 1
ATOM 1086 C C . ASP A 1 132 ? -30.259 -8.739 24.160 1.00 96.00 132 ASP A C 1
ATOM 1088 O O . ASP A 1 132 ? -29.339 -8.062 24.627 1.00 96.00 132 ASP A O 1
ATOM 1092 N N . SER A 1 133 ? -31.508 -8.610 24.612 1.00 96.06 133 SER A N 1
ATOM 1093 C CA . SER A 1 133 ? -31.901 -7.567 25.568 1.00 96.06 133 SER A CA 1
ATOM 1094 C C . SER A 1 133 ? -31.113 -7.603 26.881 1.00 96.06 133 SER A C 1
ATOM 1096 O O . SER A 1 133 ? -30.907 -6.560 27.505 1.00 96.06 133 SER A O 1
ATOM 1098 N N . VAL A 1 134 ? -30.680 -8.790 27.324 1.00 95.31 134 VAL A N 1
ATOM 1099 C CA . VAL A 1 134 ? -29.926 -8.940 28.572 1.00 95.31 134 VAL A CA 1
ATOM 1100 C C . VAL A 1 134 ? -28.503 -8.440 28.368 1.00 95.31 134 VAL A C 1
ATOM 1102 O O . VAL A 1 134 ? -28.023 -7.630 29.162 1.00 95.31 134 VAL A O 1
ATOM 1105 N N . THR A 1 135 ? -27.825 -8.880 27.313 1.00 95.56 135 THR A N 1
ATOM 1106 C CA . THR A 1 135 ? -26.461 -8.435 27.002 1.00 95.56 135 THR A CA 1
ATOM 1107 C C . THR A 1 135 ? -26.415 -6.952 26.647 1.00 95.56 135 THR A C 1
ATOM 1109 O O . THR A 1 135 ? -25.549 -6.242 27.152 1.00 95.56 135 THR A O 1
ATOM 1112 N N . LEU A 1 136 ? -27.389 -6.444 25.886 1.00 96.75 136 LEU A N 1
ATOM 1113 C CA . LEU A 1 136 ? -27.500 -5.020 25.572 1.00 96.75 136 LEU A CA 1
ATOM 1114 C C . LEU A 1 136 ? -27.625 -4.168 26.840 1.00 96.75 136 LEU A C 1
ATOM 1116 O O . LEU A 1 136 ? -26.908 -3.184 26.995 1.00 96.75 136 LEU A O 1
ATOM 1120 N N . ARG A 1 137 ? -28.482 -4.564 27.790 1.00 96.00 137 ARG A N 1
ATOM 1121 C CA . ARG A 1 137 ? -28.635 -3.840 29.060 1.00 96.00 137 ARG A CA 1
ATOM 1122 C C . ARG A 1 137 ? -27.322 -3.763 29.837 1.00 96.00 137 ARG A C 1
ATOM 1124 O O . ARG A 1 137 ? -26.975 -2.701 30.345 1.00 96.00 137 ARG A O 1
ATOM 1131 N N . HIS A 1 138 ? -26.599 -4.875 29.944 1.00 95.62 138 HIS A N 1
ATOM 1132 C CA . HIS A 1 138 ? -25.312 -4.897 30.638 1.00 95.62 138 HIS A CA 1
ATOM 1133 C C . HIS A 1 138 ? -24.248 -4.072 29.897 1.00 95.62 138 HIS A C 1
ATOM 1135 O O . HIS A 1 138 ? -23.435 -3.419 30.549 1.00 95.62 138 HIS A O 1
ATOM 1141 N N . TRP A 1 139 ? -24.275 -4.060 28.561 1.00 96.06 139 TRP A N 1
ATOM 1142 C CA . TRP A 1 139 ? -23.422 -3.195 27.750 1.00 96.06 139 TRP A CA 1
ATOM 1143 C C . TRP A 1 139 ? -23.694 -1.715 28.026 1.00 96.06 139 TRP A C 1
ATOM 1145 O O . TRP A 1 139 ? -22.746 -0.971 28.243 1.00 96.06 139 TRP A O 1
ATOM 1155 N N . GLU A 1 140 ? -24.957 -1.276 28.078 1.00 95.25 140 GLU A N 1
ATOM 1156 C CA . GLU A 1 140 ? -25.299 0.119 28.403 1.00 95.25 140 GLU A CA 1
ATOM 1157 C C . GLU A 1 140 ? -24.806 0.525 29.799 1.00 95.25 140 GLU A C 1
ATOM 1159 O O . GLU A 1 140 ? -24.258 1.612 29.974 1.00 95.25 140 GLU A O 1
ATOM 1164 N N . VAL A 1 141 ? -24.936 -0.366 30.788 1.00 94.75 141 VAL A N 1
ATOM 1165 C CA . VAL A 1 141 ? -24.414 -0.125 32.143 1.00 94.75 141 VAL A CA 1
ATOM 1166 C C . VAL A 1 141 ? -22.895 0.048 32.120 1.00 94.75 141 VAL A C 1
ATOM 1168 O O . VAL A 1 141 ? -22.400 1.029 32.665 1.00 94.75 141 VAL A O 1
ATOM 1171 N N . TYR A 1 142 ? -22.164 -0.856 31.462 1.00 94.75 142 TYR A N 1
ATOM 1172 C CA . TYR A 1 142 ? -20.709 -0.751 31.311 1.00 94.75 142 TYR A CA 1
ATOM 1173 C C . TYR A 1 142 ? -20.299 0.511 30.541 1.00 94.75 142 TYR A C 1
ATOM 1175 O O . TYR A 1 142 ? -19.375 1.220 30.922 1.00 94.75 142 TYR A O 1
ATOM 1183 N N . LYS A 1 143 ? -21.010 0.842 29.464 1.00 94.00 143 LYS A N 1
ATOM 1184 C CA . LYS A 1 143 ? -20.735 2.027 28.648 1.00 94.00 143 LYS A CA 1
ATOM 1185 C C . LYS A 1 143 ? -20.835 3.315 29.468 1.00 94.00 143 LYS A C 1
ATOM 1187 O O . LYS A 1 143 ? -20.004 4.200 29.294 1.00 94.00 143 LYS A O 1
ATOM 1192 N N . ASN A 1 144 ? -21.793 3.393 30.391 1.00 92.94 144 ASN A N 1
ATOM 1193 C CA . ASN A 1 144 ? -21.959 4.539 31.288 1.00 92.94 144 ASN A CA 1
ATOM 1194 C C . ASN A 1 144 ? -20.821 4.698 32.309 1.00 92.94 144 ASN A C 1
ATOM 1196 O O . ASN A 1 144 ? -20.703 5.765 32.904 1.00 92.94 144 ASN A O 1
ATOM 1200 N N . THR A 1 145 ? -19.977 3.680 32.519 1.00 94.12 145 THR A N 1
ATOM 1201 C CA . THR A 1 145 ? -18.795 3.802 33.389 1.00 94.12 145 THR A CA 1
ATOM 1202 C C . THR A 1 145 ? -17.569 4.352 32.658 1.00 94.12 145 THR A C 1
ATOM 1204 O O . THR A 1 145 ? -16.526 4.545 33.278 1.00 94.12 145 THR A O 1
ATOM 1207 N N . LEU A 1 146 ? -17.644 4.565 31.340 1.00 93.00 146 LEU A N 1
ATOM 1208 C CA . LEU A 1 146 ? -16.532 5.088 30.550 1.00 93.00 146 LEU A CA 1
ATOM 1209 C C . LEU A 1 146 ? -16.476 6.620 30.650 1.00 93.00 146 LEU A C 1
ATOM 1211 O O . LEU A 1 146 ? -17.468 7.308 30.439 1.00 93.00 146 LEU A O 1
ATOM 1215 N N . ASN A 1 147 ? -15.281 7.163 30.899 1.00 87.50 147 ASN A N 1
ATOM 1216 C CA . ASN A 1 147 ? -15.044 8.614 31.002 1.00 87.50 147 ASN A CA 1
ATOM 1217 C C . ASN A 1 147 ? -15.058 9.345 29.647 1.00 87.50 147 ASN A C 1
ATOM 1219 O O . ASN A 1 147 ? -14.910 10.564 29.588 1.00 87.50 147 ASN A O 1
ATOM 1223 N N . ALA A 1 148 ? -15.176 8.603 28.549 1.00 89.81 148 ALA A N 1
ATOM 1224 C CA . ALA A 1 148 ? -15.164 9.117 27.192 1.00 89.81 148 ALA A CA 1
ATOM 1225 C C . ALA A 1 148 ? -16.115 8.301 26.315 1.00 89.81 148 ALA A C 1
ATOM 1227 O O . ALA A 1 148 ? -16.614 7.244 26.706 1.00 89.81 148 ALA A O 1
ATOM 1228 N N . LYS A 1 149 ? -16.339 8.792 25.094 1.00 89.19 149 LYS A N 1
ATOM 1229 C CA . LYS A 1 149 ? -17.102 8.069 24.080 1.00 89.19 149 LYS A CA 1
ATOM 1230 C C . LYS A 1 149 ? -16.495 6.668 23.870 1.00 89.19 149 LYS A C 1
ATOM 1232 O O . LYS A 1 149 ? -15.280 6.581 23.687 1.00 89.19 149 LYS A O 1
ATOM 1237 N N . PRO A 1 150 ? -17.305 5.592 23.875 1.00 91.88 150 PRO A N 1
ATOM 1238 C CA . PRO A 1 150 ? -16.791 4.236 23.717 1.00 91.88 150 PRO A CA 1
ATOM 1239 C C . PRO A 1 150 ? -16.129 4.052 22.348 1.00 91.88 150 PRO A C 1
ATOM 1241 O O . PRO A 1 150 ? -16.694 4.449 21.325 1.00 91.88 150 PRO A O 1
ATOM 1244 N N . VAL A 1 151 ? -14.962 3.407 22.341 1.00 94.12 151 VAL A N 1
ATOM 1245 C CA . VAL A 1 151 ? -14.285 2.932 21.126 1.00 94.12 151 VAL A CA 1
ATOM 1246 C C . VAL A 1 151 ? -14.596 1.459 20.888 1.00 94.12 151 VAL A C 1
ATOM 1248 O O . VAL A 1 151 ? -15.019 0.738 21.799 1.00 94.12 151 VAL A O 1
ATOM 1251 N N . LEU A 1 152 ? -14.368 0.979 19.666 1.00 92.75 152 LEU A N 1
ATOM 1252 C CA . LEU A 1 152 ? -14.695 -0.396 19.284 1.00 92.75 152 LEU A CA 1
ATOM 1253 C C . LEU A 1 152 ? -13.992 -1.434 20.176 1.00 92.75 152 LEU A C 1
ATOM 1255 O O . LEU A 1 152 ? -14.559 -2.485 20.474 1.00 92.75 152 LEU A O 1
ATOM 1259 N N . GLN A 1 153 ? -12.790 -1.116 20.666 1.00 93.69 153 GLN A N 1
ATOM 1260 C CA . GLN A 1 153 ? -12.071 -1.968 21.617 1.00 93.69 153 GLN A CA 1
ATOM 1261 C C . GLN A 1 153 ? -12.823 -2.145 22.940 1.00 93.69 153 GLN A C 1
ATOM 1263 O O . GLN A 1 153 ? -12.840 -3.253 23.464 1.00 93.69 153 GLN A O 1
ATOM 1268 N N . ASN A 1 154 ? -13.505 -1.114 23.455 1.00 95.25 154 ASN A N 1
ATOM 1269 C CA . ASN A 1 154 ? -14.295 -1.254 24.682 1.00 95.25 154 ASN A CA 1
ATOM 1270 C C . ASN A 1 154 ? -15.423 -2.272 24.498 1.00 95.25 154 ASN A C 1
ATOM 1272 O O . ASN A 1 154 ? -15.626 -3.127 25.355 1.00 95.25 154 ASN A O 1
ATOM 1276 N N . LEU A 1 155 ? -16.126 -2.205 23.363 1.00 96.12 155 LEU A N 1
ATOM 1277 C CA . LEU A 1 155 ? -17.182 -3.161 23.037 1.00 96.12 155 LEU A CA 1
ATOM 1278 C C . LEU A 1 155 ? -16.625 -4.576 22.864 1.00 96.12 155 LEU A C 1
ATOM 1280 O O . LEU A 1 155 ? -17.190 -5.526 23.398 1.00 96.12 155 LEU A O 1
ATOM 1284 N N . LYS A 1 156 ? -15.505 -4.721 22.148 1.00 96.38 156 LYS A N 1
ATOM 1285 C CA . LYS A 1 156 ? -14.864 -6.021 21.925 1.00 96.38 156 LYS A CA 1
ATOM 1286 C C . LYS A 1 156 ? -14.448 -6.681 23.240 1.00 96.38 156 LYS A C 1
ATOM 1288 O O . LYS A 1 156 ? -14.758 -7.852 23.442 1.00 96.38 156 LYS A O 1
ATOM 1293 N N . THR A 1 157 ? -13.777 -5.937 24.118 1.00 96.62 157 THR A N 1
ATOM 1294 C CA . THR A 1 157 ? -13.368 -6.426 25.440 1.00 96.62 157 THR A CA 1
ATOM 1295 C C . THR A 1 157 ? -14.584 -6.813 26.267 1.00 96.62 157 THR A C 1
ATOM 1297 O O . THR A 1 157 ? -14.655 -7.939 26.735 1.00 96.62 157 THR A O 1
ATOM 1300 N N . TYR A 1 158 ? -15.601 -5.950 26.333 1.00 95.88 158 TYR A N 1
ATOM 1301 C CA . TYR A 1 158 ? -16.835 -6.248 27.056 1.00 95.88 158 TYR A CA 1
ATOM 1302 C C . TYR A 1 158 ? -17.512 -7.549 26.585 1.00 95.88 158 TYR A C 1
ATOM 1304 O O . TYR A 1 158 ? -17.891 -8.388 27.404 1.00 95.88 158 TYR A O 1
ATOM 1312 N N . LEU A 1 159 ? -17.675 -7.726 25.268 1.00 96.38 159 LEU A N 1
ATOM 1313 C CA . LEU A 1 159 ? -18.318 -8.921 24.715 1.00 96.38 159 LEU A CA 1
ATOM 1314 C C . LEU A 1 159 ? -17.491 -10.178 24.986 1.00 96.38 159 LEU A C 1
ATOM 1316 O O . LEU A 1 159 ? -18.065 -11.221 25.293 1.00 96.38 159 LEU A O 1
ATOM 1320 N N . LYS A 1 160 ? -16.161 -10.070 24.906 1.00 96.50 160 LYS A N 1
ATOM 1321 C CA . LYS A 1 160 ? -15.248 -11.166 25.223 1.00 96.50 160 LYS A CA 1
ATOM 1322 C C . LYS A 1 160 ? -15.327 -11.551 26.700 1.00 96.50 160 LYS A C 1
ATOM 1324 O O . LYS A 1 160 ? -15.616 -12.703 26.994 1.00 96.50 160 LYS A O 1
ATOM 1329 N N . ASP A 1 161 ? -15.177 -10.591 27.607 1.00 96.06 161 ASP A N 1
ATOM 1330 C CA . ASP A 1 161 ? -15.223 -10.832 29.054 1.00 96.06 161 ASP A CA 1
ATOM 1331 C C . ASP A 1 161 ? -16.560 -11.460 29.471 1.00 96.06 161 ASP A C 1
ATOM 1333 O O . ASP A 1 161 ? -16.620 -12.353 30.319 1.00 96.06 161 ASP A O 1
ATOM 1337 N N . ARG A 1 162 ? -17.658 -11.026 28.841 1.00 94.12 162 ARG A N 1
ATOM 1338 C CA . ARG A 1 162 ? -18.980 -11.605 29.073 1.00 94.12 162 ARG A CA 1
ATOM 1339 C C . ARG A 1 162 ? -19.098 -13.033 28.542 1.00 94.12 162 ARG A C 1
ATOM 1341 O O . ARG A 1 162 ? -19.707 -13.857 29.221 1.00 94.12 162 ARG A O 1
ATOM 1348 N N . ALA A 1 163 ? -18.547 -13.325 27.365 1.00 94.81 163 ALA A N 1
ATOM 1349 C CA . ALA A 1 163 ? -18.523 -14.679 26.817 1.00 94.81 163 ALA A CA 1
ATOM 1350 C C . ALA A 1 163 ? -17.692 -15.622 27.703 1.00 94.81 163 ALA A C 1
ATOM 1352 O O . ALA A 1 163 ? -18.189 -16.678 28.091 1.00 94.81 163 ALA A O 1
ATOM 1353 N N . ASP A 1 164 ? -16.494 -15.196 28.107 1.00 95.56 164 ASP A N 1
ATOM 1354 C CA . ASP A 1 164 ? -15.590 -15.962 28.973 1.00 95.56 164 ASP A CA 1
ATOM 1355 C C . ASP A 1 164 ? -16.236 -16.247 30.348 1.00 95.56 164 ASP A C 1
ATOM 1357 O O . ASP A 1 164 ? -16.150 -17.360 30.884 1.00 95.56 164 ASP A O 1
ATOM 1361 N N . LEU A 1 165 ? -16.961 -15.270 30.912 1.00 94.38 165 LEU A N 1
ATOM 1362 C CA . LEU A 1 165 ? -17.723 -15.442 32.154 1.00 94.38 165 LEU A CA 1
ATOM 1363 C C . LEU A 1 165 ? -18.854 -16.465 32.001 1.00 94.38 165 LEU A C 1
ATOM 1365 O O . LEU A 1 165 ? -19.008 -17.335 32.860 1.00 94.38 165 LEU A O 1
ATOM 1369 N N . LEU A 1 166 ? -19.648 -16.374 30.931 1.00 93.00 166 LEU A N 1
ATOM 1370 C CA . LEU A 1 166 ? -20.742 -17.317 30.679 1.00 93.00 166 LEU A CA 1
ATOM 1371 C C . LEU A 1 166 ? -20.209 -18.736 30.475 1.00 93.00 166 LEU A C 1
ATOM 1373 O O . LEU A 1 166 ? -20.733 -19.670 31.079 1.00 93.00 166 LEU A O 1
ATOM 1377 N N . GLN A 1 167 ? -19.117 -18.881 29.724 1.00 93.00 167 GLN A N 1
ATOM 1378 C CA . GLN A 1 167 ? -18.446 -20.162 29.530 1.00 93.00 167 GLN A CA 1
ATOM 1379 C C . GLN A 1 167 ? -17.994 -20.768 30.867 1.00 93.00 167 GLN A C 1
ATOM 1381 O O . GLN A 1 167 ? -18.302 -21.922 31.167 1.00 93.00 167 GLN A O 1
ATOM 1386 N N . THR A 1 168 ? -17.340 -19.974 31.719 1.00 93.69 168 THR A N 1
ATOM 1387 C CA . THR A 1 168 ? -16.890 -20.423 33.047 1.00 93.69 168 THR A CA 1
ATOM 1388 C C . THR A 1 168 ? -18.063 -20.879 33.927 1.00 93.69 168 THR A C 1
ATOM 1390 O O . THR A 1 168 ? -17.952 -21.850 34.681 1.00 93.69 168 THR A O 1
ATOM 1393 N N . LEU A 1 169 ? -19.201 -20.179 33.866 1.00 92.06 169 LEU A N 1
ATOM 1394 C CA . LEU A 1 169 ? -20.401 -20.542 34.626 1.00 92.06 169 LEU A CA 1
ATOM 1395 C C . LEU A 1 169 ? -21.029 -21.847 34.121 1.00 92.06 169 LEU A C 1
ATOM 1397 O O . LEU A 1 169 ? -21.437 -22.680 34.935 1.00 92.06 169 LEU A O 1
ATOM 1401 N N . GLU A 1 170 ? -21.068 -22.055 32.806 1.00 90.81 170 GLU A N 1
ATOM 1402 C CA . GLU A 1 170 ? -21.557 -23.298 32.206 1.00 90.81 170 GLU A CA 1
ATOM 1403 C C . GLU A 1 170 ? -20.675 -24.503 32.561 1.00 90.81 170 GLU A C 1
ATOM 1405 O O . GLU A 1 170 ? -21.192 -25.569 32.904 1.00 90.81 170 GLU A O 1
ATOM 1410 N N . GLU A 1 171 ? -19.349 -24.346 32.536 1.00 86.19 171 GLU A N 1
ATOM 1411 C CA . GLU A 1 171 ? -18.399 -25.401 32.912 1.00 86.19 171 GLU A CA 1
ATOM 1412 C C . GLU A 1 171 ? -18.574 -25.830 34.378 1.00 86.19 171 GLU A C 1
ATOM 1414 O O . GLU A 1 171 ? -18.635 -27.027 34.674 1.00 86.19 171 GLU A O 1
ATOM 1419 N N . LYS A 1 172 ? -18.763 -24.871 35.295 1.00 81.75 172 LYS A N 1
ATOM 1420 C CA . LYS A 1 172 ? -19.067 -25.158 36.709 1.00 81.75 172 LYS A CA 1
ATOM 1421 C C . LYS A 1 172 ? -20.401 -25.880 36.886 1.00 81.75 172 LYS A C 1
ATOM 1423 O O . LYS A 1 172 ? -20.509 -26.780 37.718 1.00 81.75 172 LYS A O 1
ATOM 1428 N N . HIS A 1 173 ? -21.416 -25.521 36.102 1.00 74.62 173 HIS A N 1
ATOM 1429 C CA . HIS A 1 173 ? -22.702 -26.219 36.121 1.00 74.62 173 HIS A CA 1
ATOM 1430 C C . HIS A 1 173 ? -22.583 -27.677 35.649 1.00 74.62 173 HIS A C 1
ATOM 1432 O O . HIS A 1 173 ? -23.231 -28.548 36.228 1.00 74.62 173 HIS A O 1
ATOM 1438 N N . LYS A 1 174 ? -21.724 -27.966 34.661 1.00 74.06 174 LYS A N 1
ATOM 1439 C CA . LYS A 1 174 ? -21.452 -29.339 34.194 1.00 74.06 174 LYS A CA 1
ATOM 1440 C C . LYS A 1 174 ? -20.679 -30.169 35.225 1.00 74.06 174 LYS A C 1
ATOM 1442 O O . LYS A 1 174 ? -20.977 -31.347 35.391 1.00 74.06 174 LYS A O 1
ATOM 1447 N N . GLN A 1 175 ? -19.733 -29.570 35.952 1.00 63.53 175 GLN A N 1
ATOM 1448 C CA . GLN A 1 175 ? -18.969 -30.269 36.999 1.00 63.53 175 GLN A CA 1
ATOM 1449 C C . GLN A 1 175 ? -19.813 -30.608 38.240 1.00 63.53 175 GLN A C 1
ATOM 1451 O O . GLN A 1 175 ? -19.618 -31.657 38.848 1.00 63.53 175 GLN A O 1
ATOM 1456 N N . ASN A 1 176 ? -20.793 -29.770 38.587 1.00 58.94 176 ASN A N 1
ATOM 1457 C CA . ASN A 1 176 ? -21.678 -30.003 39.735 1.00 58.94 176 ASN A CA 1
ATOM 1458 C C . ASN A 1 176 ? -22.786 -31.043 39.482 1.00 58.94 176 ASN A C 1
ATOM 1460 O O . ASN A 1 176 ? -23.537 -31.357 40.402 1.00 58.94 176 ASN A O 1
ATOM 1464 N N . HIS A 1 177 ? -22.893 -31.585 38.264 1.00 57.81 177 HIS A N 1
ATOM 1465 C CA . HIS A 1 177 ? -23.869 -32.622 37.913 1.00 57.81 177 HIS A CA 1
ATOM 1466 C C . HIS A 1 177 ? -23.271 -34.042 37.899 1.00 57.81 177 HIS A C 1
ATOM 1468 O O . HIS A 1 177 ? -23.868 -34.964 37.342 1.00 57.81 177 HIS A O 1
ATOM 1474 N N . VAL A 1 178 ? -22.100 -34.241 38.515 1.00 54.56 178 VAL A N 1
ATOM 1475 C CA . VAL A 1 178 ? -21.637 -35.586 38.876 1.00 54.56 178 VAL A CA 1
ATOM 1476 C C . VAL A 1 178 ? -22.519 -36.070 40.024 1.00 54.56 178 VAL A C 1
ATOM 1478 O O . VAL A 1 178 ? -22.486 -35.499 41.112 1.00 54.56 178 VAL A O 1
ATOM 1481 N N . ASP A 1 179 ? -23.333 -37.091 39.755 1.00 56.78 179 ASP A N 1
ATOM 1482 C CA . ASP A 1 179 ? -24.285 -37.702 40.682 1.00 56.78 179 ASP A CA 1
ATOM 1483 C C . ASP A 1 179 ? -23.637 -38.052 42.031 1.00 56.78 179 ASP A C 1
ATOM 1485 O O . ASP A 1 179 ? -23.118 -39.152 42.243 1.00 56.78 179 ASP A O 1
ATOM 1489 N N . ILE A 1 180 ? -23.722 -37.139 43.000 1.00 56.16 180 ILE A N 1
ATOM 1490 C CA . ILE A 1 180 ? -23.516 -37.487 44.400 1.00 56.16 180 ILE A CA 1
ATOM 1491 C C . ILE A 1 180 ? -24.765 -38.264 44.818 1.00 56.16 180 ILE A C 1
ATOM 1493 O O . ILE A 1 180 ? -25.752 -37.693 45.285 1.00 56.16 180 ILE A O 1
ATOM 1497 N N . LYS A 1 181 ? -24.719 -39.593 44.667 1.00 55.19 181 LYS A N 1
ATOM 1498 C CA . LYS A 1 181 ? -25.602 -40.517 45.390 1.00 55.19 181 LYS A CA 1
ATOM 1499 C C . LYS A 1 181 ? -25.337 -40.353 46.888 1.00 55.19 181 LYS A C 1
ATOM 1501 O O . LYS A 1 181 ? -24.553 -41.083 47.487 1.00 55.19 181 LYS A O 1
ATOM 1506 N N . SER A 1 182 ? -25.951 -39.342 47.493 1.00 52.12 182 SER A N 1
ATOM 1507 C CA . SER A 1 182 ? -25.855 -39.088 48.924 1.00 52.12 182 SER A CA 1
ATOM 1508 C C . SER A 1 182 ? -26.803 -40.042 49.647 1.00 52.12 182 SER A C 1
ATOM 1510 O O . SER A 1 182 ? -27.993 -39.771 49.794 1.00 52.12 182 SER A O 1
ATOM 1512 N N . ASN A 1 183 ? -26.270 -41.180 50.095 1.00 58.22 183 ASN A N 1
ATOM 1513 C CA . ASN A 1 183 ? -26.879 -41.957 51.170 1.00 58.22 183 ASN A CA 1
ATOM 1514 C C . ASN A 1 183 ? -26.846 -41.090 52.438 1.00 58.22 183 ASN A C 1
ATOM 1516 O O . ASN A 1 183 ? -25.804 -40.979 53.084 1.00 58.22 183 ASN A O 1
ATOM 1520 N N . LYS A 1 184 ? -27.967 -40.455 52.794 1.00 46.09 184 LYS A N 1
ATOM 1521 C CA . LYS A 1 184 ? -28.134 -39.833 54.114 1.00 46.09 184 LYS A CA 1
ATOM 1522 C C . LYS A 1 184 ? -28.958 -40.754 55.020 1.00 46.09 184 LYS A C 1
ATOM 1524 O O . LYS A 1 184 ? -30.028 -41.191 54.597 1.00 46.09 184 LYS A O 1
ATOM 1529 N N . PRO A 1 185 ? -28.500 -41.041 56.253 1.00 45.94 185 PRO A N 1
ATOM 1530 C CA . PRO A 1 185 ? -29.269 -41.815 57.214 1.00 45.94 185 PRO A CA 1
ATOM 1531 C C . PRO A 1 185 ? -30.407 -40.962 57.786 1.00 45.94 185 PRO A C 1
ATOM 1533 O O . PRO A 1 185 ? -30.246 -39.769 58.052 1.00 45.94 185 PRO A O 1
ATOM 1536 N N . ALA A 1 186 ? -31.571 -41.587 57.954 1.00 45.59 186 ALA A N 1
ATOM 1537 C CA . ALA A 1 186 ? -32.766 -40.969 58.506 1.00 45.59 186 ALA A CA 1
ATOM 1538 C C . ALA A 1 186 ? -32.553 -40.597 59.981 1.00 45.59 186 ALA A C 1
ATOM 1540 O O . ALA A 1 186 ? -32.334 -41.466 60.824 1.00 45.59 186 ALA A O 1
ATOM 1541 N N . GLN A 1 187 ? -32.651 -39.306 60.297 1.00 46.34 187 GLN A N 1
ATOM 1542 C CA . GLN A 1 187 ? -32.712 -38.812 61.668 1.00 46.34 187 GLN A CA 1
ATOM 1543 C C . GLN A 1 187 ? -34.121 -38.262 61.913 1.00 46.34 187 GLN A C 1
ATOM 1545 O O . GLN A 1 187 ? -34.515 -37.243 61.347 1.00 46.34 187 GLN A O 1
ATOM 1550 N N . ASN A 1 188 ? -34.889 -38.976 62.738 1.00 47.84 188 ASN A N 1
ATOM 1551 C CA . ASN A 1 188 ? -36.201 -38.551 63.213 1.00 47.84 188 ASN A CA 1
ATOM 1552 C C . ASN A 1 188 ? -36.041 -37.336 64.132 1.00 47.84 188 ASN A C 1
ATOM 1554 O O . ASN A 1 188 ? -35.542 -37.460 65.248 1.00 47.84 188 ASN A O 1
ATOM 1558 N N . GLN A 1 189 ? -36.509 -36.175 63.679 1.00 43.00 189 GLN A N 1
ATOM 1559 C CA . GLN A 1 189 ? -36.827 -35.051 64.552 1.00 43.00 189 GLN A CA 1
ATOM 1560 C C . GLN A 1 189 ? -38.311 -34.726 64.397 1.00 43.00 189 GLN A C 1
ATOM 1562 O O . GLN A 1 189 ? -38.767 -34.232 63.367 1.00 43.00 189 GLN A O 1
ATOM 1567 N N . THR A 1 190 ? -39.070 -35.043 65.441 1.00 43.78 190 THR A N 1
ATOM 1568 C CA . THR A 1 190 ? -40.451 -34.612 65.642 1.00 43.78 190 THR A CA 1
ATOM 1569 C C . THR A 1 190 ? -40.483 -33.094 65.795 1.00 43.78 190 THR A C 1
ATOM 1571 O O . THR A 1 190 ? -40.095 -32.567 66.836 1.00 43.78 190 THR A O 1
ATOM 1574 N N . SER A 1 191 ? -40.955 -32.393 64.764 1.00 39.66 191 SER A N 1
ATOM 1575 C CA . SER A 1 191 ? -41.341 -30.984 64.839 1.00 39.66 191 SER A CA 1
ATOM 1576 C C . SER A 1 191 ? -42.859 -30.866 64.703 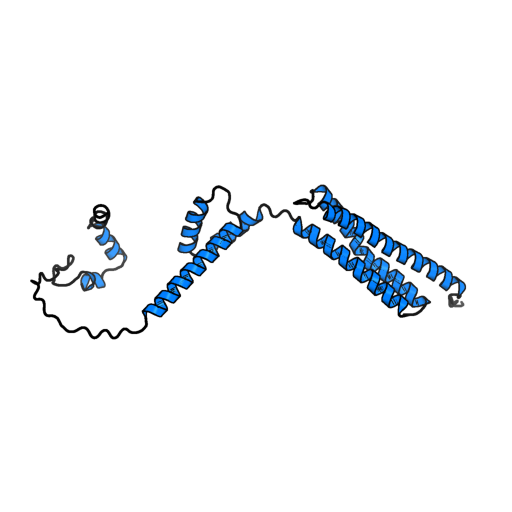1.00 39.66 191 SER A C 1
ATOM 1578 O O . SER A 1 191 ? -43.497 -31.536 63.891 1.00 39.66 191 SER A O 1
ATOM 1580 N N . THR A 1 192 ? -43.454 -30.052 65.567 1.00 43.62 192 THR A N 1
ATOM 1581 C CA . THR A 1 192 ? -44.885 -29.762 65.634 1.00 43.62 192 THR A CA 1
ATOM 1582 C C . THR A 1 192 ? -45.387 -29.199 64.300 1.00 43.62 192 THR A C 1
ATOM 1584 O O . THR A 1 192 ? -45.076 -28.076 63.906 1.00 43.62 192 THR A O 1
ATOM 1587 N N . SER A 1 193 ? -46.179 -29.997 63.583 1.00 46.31 193 SER A N 1
ATOM 1588 C CA . SER A 1 193 ? -46.707 -29.669 62.262 1.00 46.31 193 SER A CA 1
ATOM 1589 C C . SER A 1 193 ? -47.795 -28.594 62.342 1.00 46.31 193 SER A C 1
ATOM 1591 O O . SER A 1 193 ? -48.957 -28.891 62.620 1.00 46.31 193 SER A O 1
ATOM 1593 N N . ARG A 1 194 ? -47.463 -27.340 62.023 1.00 60.38 194 ARG A N 1
ATOM 1594 C CA . ARG A 1 194 ? -48.460 -26.436 61.433 1.00 60.38 194 ARG A CA 1
ATOM 1595 C C . ARG A 1 194 ? -48.503 -26.731 59.939 1.00 60.38 194 ARG A C 1
ATOM 1597 O O . ARG A 1 194 ? -47.643 -26.283 59.187 1.00 60.38 194 ARG A O 1
ATOM 1604 N N . SER A 1 195 ? -49.474 -27.539 59.526 1.00 61.22 195 SER A N 1
ATOM 1605 C CA . SER A 1 195 ? -49.760 -27.818 58.118 1.00 61.22 195 SER A CA 1
ATOM 1606 C C . SER A 1 195 ? -49.987 -26.501 57.354 1.00 61.22 195 SER A C 1
ATOM 1608 O O . SER A 1 195 ? -50.785 -25.677 57.813 1.00 61.22 195 SER A O 1
ATOM 1610 N N . PRO A 1 196 ? -49.312 -26.267 56.213 1.00 73.19 196 PRO A N 1
ATOM 1611 C CA . PRO A 1 196 ? -49.470 -25.038 55.441 1.00 73.19 196 PRO A CA 1
ATOM 1612 C C . PRO A 1 196 ? -50.892 -24.949 54.874 1.00 73.19 196 PRO A C 1
ATOM 1614 O O . PRO A 1 196 ? -51.342 -25.854 54.174 1.00 73.19 196 PRO A O 1
ATOM 1617 N N . SER A 1 197 ? -51.600 -23.858 55.173 1.00 82.19 197 SER A N 1
ATOM 1618 C CA . SER A 1 197 ? -52.912 -23.552 54.591 1.00 82.19 197 SER A CA 1
ATOM 1619 C C . SER A 1 197 ? -52.745 -22.648 53.369 1.00 82.19 197 SER A C 1
ATOM 1621 O O . SER A 1 197 ? -52.000 -21.667 53.396 1.00 82.19 197 SER A O 1
ATOM 1623 N N . CYS A 1 198 ? -53.429 -22.986 52.280 1.00 82.56 198 CYS A N 1
ATOM 1624 C CA . CYS A 1 198 ? -53.381 -22.247 51.032 1.00 82.56 198 CYS A CA 1
ATOM 1625 C C . CYS A 1 198 ? -54.061 -20.876 51.183 1.00 82.56 198 CYS A C 1
ATOM 1627 O O . CYS A 1 198 ? -55.235 -20.824 51.539 1.00 82.56 198 CYS A O 1
ATOM 1629 N N . PRO A 1 199 ? -53.420 -19.758 50.808 1.00 79.56 199 PRO A N 1
ATOM 1630 C CA . PRO A 1 199 ? -54.038 -18.436 50.931 1.00 79.56 199 PRO A CA 1
ATOM 1631 C C . PRO A 1 199 ? -55.214 -18.202 49.962 1.00 79.56 199 PRO A C 1
ATOM 1633 O O . PRO A 1 199 ? -55.960 -17.245 50.143 1.00 79.56 199 PRO A O 1
ATOM 1636 N N . LEU A 1 200 ? -55.400 -19.050 48.938 1.00 81.25 200 LEU A N 1
ATOM 1637 C CA . LEU A 1 200 ? -56.505 -18.927 47.976 1.00 81.25 200 LEU A CA 1
ATOM 1638 C C . LEU A 1 200 ? -57.759 -19.700 48.388 1.00 81.25 200 LEU A C 1
ATOM 1640 O O . LEU A 1 200 ? -58.847 -19.133 48.377 1.00 81.25 200 LEU A O 1
ATOM 1644 N N . CYS A 1 201 ? -57.612 -20.979 48.733 1.00 83.12 201 CYS A N 1
ATOM 1645 C CA . CYS A 1 201 ? -58.740 -21.874 49.020 1.00 83.12 201 CYS A CA 1
ATOM 1646 C C . CYS A 1 201 ? -58.787 -22.343 50.483 1.00 83.12 201 CYS A C 1
ATOM 1648 O O . CYS A 1 201 ? -59.704 -23.064 50.863 1.00 83.12 201 CYS A O 1
ATOM 1650 N N . LYS A 1 202 ? -57.807 -21.950 51.312 1.00 81.44 202 LYS A N 1
ATOM 1651 C CA . LYS A 1 202 ? -57.669 -22.289 52.743 1.00 81.44 202 LYS A CA 1
ATOM 1652 C C . LYS A 1 202 ? -57.468 -23.779 53.059 1.00 81.44 202 LYS A C 1
ATOM 1654 O O . LYS A 1 202 ? -57.285 -24.130 54.225 1.00 81.44 202 LYS A O 1
ATOM 1659 N N . ALA A 1 203 ? -57.418 -24.646 52.049 1.00 81.44 203 ALA A N 1
ATOM 1660 C CA . ALA A 1 203 ? -57.105 -26.064 52.206 1.00 81.44 203 ALA A CA 1
ATOM 1661 C C . ALA A 1 203 ? -55.62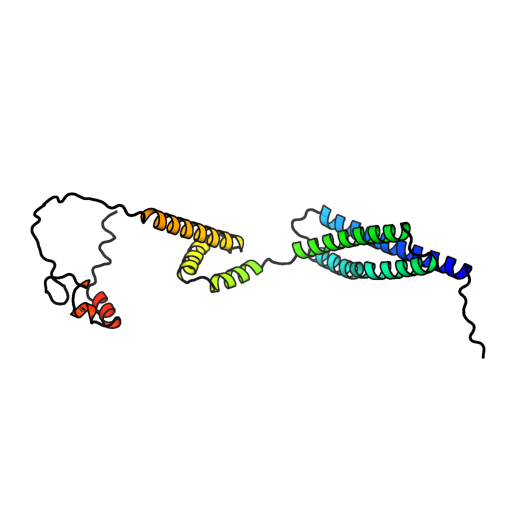2 -26.304 52.556 1.00 81.44 203 ALA A C 1
ATOM 1663 O O . ALA A 1 203 ? -54.777 -25.425 52.383 1.00 81.44 203 ALA A O 1
ATOM 1664 N N . GLN A 1 204 ? -55.298 -27.496 53.065 1.00 83.38 204 GLN A N 1
ATOM 1665 C CA . GLN A 1 204 ? -53.948 -27.848 53.518 1.00 83.38 204 GLN A CA 1
ATOM 1666 C C . GLN A 1 204 ? -53.027 -28.220 52.348 1.00 83.38 204 GLN A C 1
ATOM 1668 O O . GLN A 1 204 ? -52.794 -29.390 52.059 1.00 83.38 204 GLN A O 1
ATOM 1673 N N . HIS A 1 205 ? -52.517 -27.211 51.650 1.00 82.06 205 HIS A N 1
ATOM 1674 C CA . HIS A 1 205 ? -51.453 -27.345 50.661 1.00 82.06 205 HIS A CA 1
ATOM 1675 C C . HIS A 1 205 ? -50.804 -25.984 50.383 1.00 82.06 205 HIS A C 1
ATOM 1677 O O . HIS A 1 205 ? -51.368 -24.920 50.642 1.00 82.06 205 HIS A O 1
ATOM 1683 N N . TYR A 1 206 ? -49.624 -26.004 49.769 1.00 80.81 206 TYR A N 1
ATOM 1684 C CA . TYR A 1 206 ? -48.994 -24.793 49.250 1.00 80.81 206 TYR A CA 1
ATOM 1685 C C . TYR A 1 206 ? -49.769 -24.214 48.058 1.00 80.81 206 TYR A C 1
ATOM 1687 O O . TYR A 1 206 ? -50.475 -24.925 47.338 1.00 80.81 206 TYR A O 1
ATOM 1695 N N . LEU A 1 207 ? -49.607 -22.911 47.813 1.00 79.56 207 LEU A N 1
ATOM 1696 C CA . LEU A 1 207 ? -50.253 -22.192 46.709 1.00 79.56 207 LEU A CA 1
ATOM 1697 C C . LEU A 1 207 ? -50.000 -22.846 45.337 1.00 79.56 207 LEU A C 1
ATOM 1699 O O . LEU A 1 207 ? -50.926 -22.994 44.546 1.00 79.56 207 LEU A O 1
ATOM 1703 N N . PHE A 1 208 ? -48.775 -23.316 45.085 1.00 76.94 208 PHE A N 1
ATOM 1704 C CA . PHE A 1 208 ? -48.374 -23.955 43.821 1.00 76.94 208 PHE A CA 1
ATOM 1705 C C . PHE A 1 208 ? -49.034 -25.322 43.566 1.00 76.94 208 PHE A C 1
ATOM 1707 O O . PHE A 1 208 ? -49.061 -25.814 42.432 1.00 76.94 208 PHE A O 1
ATOM 1714 N N . SER A 1 209 ? -49.586 -25.929 44.615 1.00 79.94 209 SER A N 1
ATOM 1715 C CA . SER A 1 209 ? -50.324 -27.194 44.556 1.00 79.94 209 SER A CA 1
ATOM 1716 C C . SER A 1 209 ? -51.840 -26.987 44.543 1.00 79.94 209 SER A C 1
ATOM 1718 O O . SER A 1 209 ? -52.580 -27.962 44.508 1.00 79.94 209 SER A O 1
ATOM 1720 N N . CYS A 1 210 ? -52.311 -25.735 44.550 1.00 82.38 210 CYS A N 1
ATOM 1721 C CA . CYS A 1 210 ? -53.732 -25.415 44.515 1.00 82.38 210 CYS A CA 1
ATOM 1722 C C . CYS A 1 210 ? -54.327 -25.671 43.114 1.00 82.38 210 CYS A C 1
ATOM 1724 O O . CYS A 1 210 ? -53.838 -25.078 42.144 1.00 82.38 210 CYS A O 1
ATOM 1726 N N . PRO A 1 211 ? -55.384 -26.497 42.980 1.00 82.75 211 PRO A N 1
ATOM 1727 C CA . PRO A 1 211 ? -56.065 -26.731 41.705 1.00 82.75 211 PRO A CA 1
ATOM 1728 C C . PRO A 1 211 ? -56.602 -25.433 41.094 1.00 82.75 211 PRO A C 1
ATOM 1730 O O . PRO A 1 211 ? -56.358 -25.165 39.916 1.00 82.75 211 PRO A O 1
ATOM 1733 N N . ASP A 1 212 ? -57.212 -24.579 41.923 1.00 78.81 212 ASP A N 1
ATOM 1734 C CA . ASP A 1 212 ? -57.739 -23.278 41.498 1.00 78.81 212 ASP A CA 1
ATOM 1735 C C . ASP A 1 212 ? -56.616 -22.378 40.974 1.00 78.81 212 ASP A C 1
ATOM 1737 O O . ASP A 1 212 ? -56.763 -21.717 39.950 1.00 78.81 212 ASP A O 1
ATOM 1741 N N . PHE A 1 213 ? -55.447 -22.390 41.627 1.00 79.75 213 PHE A N 1
ATOM 1742 C CA . PHE A 1 213 ? -54.287 -21.621 41.170 1.00 79.75 213 PHE A CA 1
ATOM 1743 C C . PHE A 1 213 ? -53.738 -22.142 39.842 1.00 79.75 213 PHE A C 1
ATOM 1745 O O . PHE A 1 213 ? -53.383 -21.351 38.968 1.00 79.75 213 PHE A O 1
ATOM 1752 N N . ARG A 1 214 ? -53.671 -23.465 39.657 1.00 79.81 2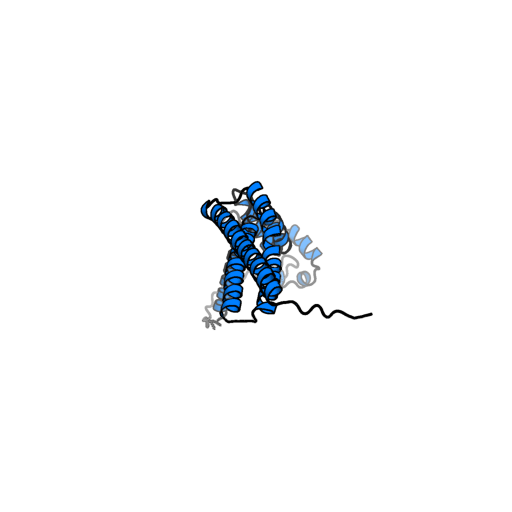14 ARG A N 1
ATOM 1753 C CA . ARG A 1 214 ? -53.158 -24.066 38.417 1.00 79.81 214 ARG A CA 1
ATOM 1754 C C . ARG A 1 214 ? -54.058 -23.760 37.222 1.00 79.81 214 ARG A C 1
ATOM 1756 O O . ARG A 1 214 ? -53.525 -23.485 36.150 1.00 79.81 214 ARG A O 1
ATOM 1763 N N . GLN A 1 215 ? -55.371 -23.708 37.434 1.00 76.81 215 GLN A N 1
ATOM 1764 C CA . GLN A 1 215 ? -56.373 -23.452 36.394 1.00 76.81 215 GLN A CA 1
ATOM 1765 C C . GLN A 1 215 ? -56.598 -21.959 36.079 1.00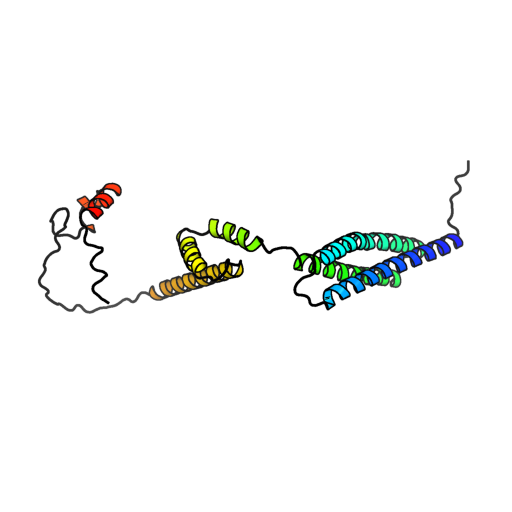 76.81 215 GLN A C 1
ATOM 1767 O O . GLN A 1 215 ? -57.251 -21.632 35.091 1.00 76.81 215 GLN A O 1
ATOM 1772 N N . MET A 1 216 ? -56.049 -21.024 36.865 1.00 75.75 216 MET A N 1
ATOM 1773 C CA . MET A 1 216 ? -56.146 -19.590 36.556 1.00 75.75 216 MET A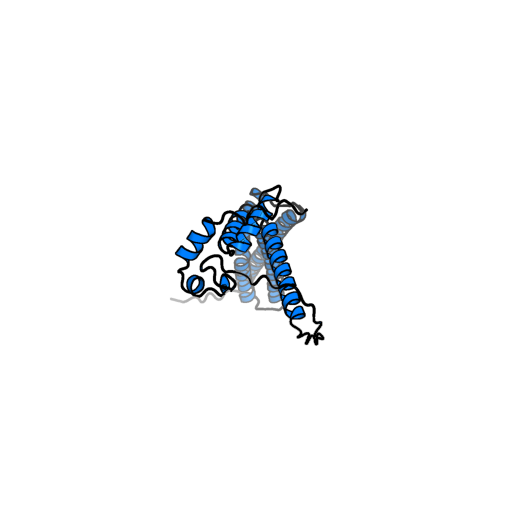 CA 1
ATOM 1774 C C . MET A 1 216 ? -55.290 -19.193 35.336 1.00 75.75 216 MET A C 1
ATOM 1776 O O . MET A 1 216 ? -54.130 -19.601 35.210 1.00 75.75 216 MET A O 1
ATOM 1780 N N . THR A 1 217 ? -55.835 -18.330 34.471 1.00 71.12 217 THR A N 1
ATOM 1781 C CA . THR A 1 217 ? -55.097 -17.715 33.353 1.00 71.12 217 THR A CA 1
ATOM 1782 C C . THR A 1 217 ? -53.984 -16.792 33.855 1.00 71.12 217 THR A C 1
ATOM 1784 O O . THR A 1 217 ? -54.042 -16.267 34.974 1.00 71.12 217 THR A O 1
ATOM 1787 N N . VAL A 1 218 ? -52.956 -16.588 33.026 1.00 64.19 218 VAL A N 1
ATOM 1788 C CA . VAL A 1 218 ? -51.778 -15.773 33.366 1.00 64.19 218 VAL A CA 1
ATOM 1789 C C . VAL A 1 218 ? -52.175 -14.334 33.734 1.00 64.19 218 VAL A C 1
ATOM 1791 O O . VAL A 1 218 ? -51.654 -13.806 34.717 1.00 64.19 218 VAL A O 1
ATOM 1794 N N . GLU A 1 219 ? -53.176 -13.727 33.075 1.00 60.22 219 GLU A N 1
ATOM 1795 C CA . GLU A 1 219 ? -53.631 -12.377 33.451 1.00 60.22 219 GLU A CA 1
ATOM 1796 C C . GLU A 1 219 ? -54.265 -12.319 34.850 1.00 60.22 219 GLU A C 1
ATOM 1798 O O . GLU A 1 219 ? -54.050 -11.358 35.593 1.00 60.22 219 GLU A O 1
ATOM 1803 N N . LYS A 1 220 ? -55.024 -13.347 35.259 1.00 63.50 220 LYS A N 1
ATOM 1804 C CA . LYS A 1 220 ? -55.632 -13.399 36.601 1.00 63.50 220 LYS A CA 1
ATOM 1805 C C . LYS A 1 220 ? -54.612 -13.736 37.695 1.00 63.50 220 LYS A C 1
ATOM 1807 O O . LYS A 1 220 ? -54.779 -13.272 38.824 1.00 63.50 220 LYS A O 1
ATOM 1812 N N . LYS A 1 221 ? -53.562 -14.502 37.373 1.00 63.84 221 LYS A N 1
ATOM 1813 C CA . LYS A 1 221 ? -52.423 -14.767 38.273 1.00 63.84 221 LYS A CA 1
ATOM 1814 C C . LYS A 1 221 ? -51.657 -13.477 38.583 1.00 63.84 221 LYS A C 1
ATOM 1816 O O . LYS A 1 221 ? -51.421 -13.184 39.753 1.00 63.84 221 LYS A O 1
ATOM 1821 N N . ASN A 1 222 ? -51.392 -12.658 37.562 1.00 57.69 222 ASN A N 1
ATOM 1822 C CA . ASN A 1 222 ? -50.735 -11.359 37.728 1.00 57.69 222 ASN A CA 1
ATOM 1823 C C . ASN A 1 222 ? -51.601 -10.360 38.514 1.00 57.69 222 ASN A C 1
ATOM 1825 O O . ASN A 1 222 ? -51.085 -9.650 39.369 1.00 57.69 222 ASN A O 1
ATOM 1829 N N . ARG A 1 223 ? -52.928 -10.346 38.315 1.00 55.12 223 ARG A N 1
ATOM 1830 C CA . ARG A 1 223 ? -53.826 -9.400 39.008 1.00 55.12 223 ARG A CA 1
ATOM 1831 C C . ARG A 1 223 ? -53.969 -9.666 40.519 1.00 55.12 223 ARG A C 1
ATOM 1833 O O . ARG A 1 223 ? -54.120 -8.716 41.277 1.00 55.12 223 ARG A O 1
ATOM 1840 N N . LYS A 1 224 ? -53.886 -10.926 40.979 1.00 54.53 224 LYS A N 1
ATOM 1841 C CA . LYS A 1 224 ? -53.908 -11.263 42.424 1.00 54.53 224 LYS A CA 1
ATOM 1842 C C . LYS A 1 224 ? -52.539 -11.160 43.111 1.00 54.53 224 LYS A C 1
ATOM 1844 O O . LYS A 1 224 ? -52.503 -11.004 44.326 1.00 54.53 224 LYS A O 1
ATOM 1849 N N . GLY A 1 225 ? -51.433 -11.190 42.361 1.00 50.84 225 GLY A N 1
ATOM 1850 C CA . GLY A 1 225 ? -50.092 -10.910 42.895 1.00 50.84 225 GLY A CA 1
ATOM 1851 C C . GLY A 1 225 ? -49.920 -9.471 43.405 1.00 50.84 225 GLY A C 1
ATOM 1852 O O . GLY A 1 225 ? -49.119 -9.243 44.301 1.00 50.84 225 GLY A O 1
ATOM 1853 N N . PHE A 1 226 ? -50.721 -8.527 42.895 1.00 43.47 226 PHE A N 1
ATOM 1854 C CA . PHE A 1 226 ? -50.710 -7.109 43.284 1.00 43.47 226 PHE A CA 1
ATOM 1855 C C . PHE A 1 226 ? -51.622 -6.751 44.472 1.00 43.47 226 PHE A C 1
ATOM 1857 O O . PHE A 1 226 ? -51.514 -5.648 44.991 1.00 43.47 226 PHE A O 1
ATOM 1864 N N . GLN A 1 227 ? -52.513 -7.644 44.924 1.00 48.91 227 GLN A N 1
ATOM 1865 C CA . GLN A 1 227 ? -53.375 -7.386 46.096 1.00 48.91 227 GLN A CA 1
ATOM 1866 C C . GLN A 1 227 ? -52.762 -7.839 47.429 1.00 48.91 227 GLN A C 1
ATOM 1868 O O . GLN A 1 227 ? -53.289 -7.497 48.483 1.00 48.91 227 GLN A O 1
ATOM 1873 N N . ASN A 1 228 ? -51.635 -8.552 47.390 1.00 46.12 228 ASN A N 1
ATOM 1874 C CA . ASN A 1 228 ? -50.817 -8.845 48.562 1.00 46.12 228 ASN A CA 1
ATOM 1875 C C . ASN A 1 228 ? -49.500 -8.062 48.445 1.00 46.12 228 ASN A C 1
ATOM 1877 O O . ASN A 1 228 ? -48.447 -8.639 48.168 1.00 46.12 228 ASN A O 1
ATOM 1881 N N . GLU A 1 229 ? -49.555 -6.740 48.629 1.00 49.34 229 GLU A N 1
ATOM 1882 C CA . GLU A 1 229 ? -48.366 -5.931 48.919 1.00 49.34 229 GLU A CA 1
ATOM 1883 C C . GLU A 1 229 ? -47.710 -6.444 50.209 1.00 49.34 229 GLU A C 1
ATOM 1885 O O . GLU A 1 229 ? -48.076 -6.031 51.303 1.00 49.34 229 GLU A O 1
ATOM 1890 N N . CYS A 1 230 ? -46.772 -7.390 50.108 1.00 46.91 230 CYS A N 1
ATOM 1891 C CA . CYS A 1 230 ? -45.858 -7.704 51.213 1.00 46.91 230 CYS A CA 1
ATOM 1892 C C . CYS A 1 230 ? -44.622 -8.526 50.802 1.00 46.91 230 CYS A C 1
ATOM 1894 O O . CYS A 1 230 ? -44.148 -9.361 51.567 1.00 46.91 230 CYS A O 1
ATOM 1896 N N . VAL A 1 231 ? -44.074 -8.321 49.595 1.00 44.75 231 VAL A N 1
ATOM 1897 C CA . VAL A 1 231 ? -42.809 -8.985 49.188 1.00 44.75 231 VAL A CA 1
ATOM 1898 C C . VAL A 1 231 ? -41.655 -7.996 48.967 1.00 44.75 231 VAL A C 1
ATOM 1900 O O . VAL A 1 231 ? -40.514 -8.411 48.804 1.00 44.75 231 VAL A O 1
ATOM 1903 N N . LEU A 1 232 ? -41.902 -6.684 49.058 1.00 38.75 232 LEU A N 1
ATOM 1904 C CA . LEU A 1 232 ? -40.861 -5.655 48.904 1.00 38.75 232 LEU A CA 1
ATOM 1905 C C . LEU A 1 232 ? -40.332 -5.057 50.221 1.00 38.75 232 LEU A C 1
ATOM 1907 O O . LEU A 1 232 ? -39.407 -4.256 50.171 1.00 38.75 232 LEU A O 1
ATOM 1911 N N . GLN A 1 233 ? -40.828 -5.470 51.396 1.00 39.03 233 GLN A N 1
ATOM 1912 C CA . GLN A 1 233 ? -40.303 -4.982 52.688 1.00 39.03 233 GLN A CA 1
ATOM 1913 C C . GLN A 1 233 ? -39.421 -5.966 53.473 1.00 39.03 233 GLN A C 1
ATOM 1915 O O . GLN A 1 233 ? -38.875 -5.587 54.502 1.00 39.03 233 GLN A O 1
ATOM 1920 N N . LEU A 1 234 ? -39.178 -7.191 52.992 1.00 37.50 234 LEU A N 1
ATOM 1921 C CA . LEU A 1 234 ? -38.319 -8.149 53.714 1.00 37.50 234 LEU A CA 1
ATOM 1922 C C . LEU A 1 234 ? -36.840 -8.156 53.290 1.00 37.50 234 LEU A C 1
ATOM 1924 O O . LEU A 1 234 ? -36.069 -8.943 53.831 1.00 37.50 234 LEU A O 1
ATOM 1928 N N . PHE A 1 235 ? -36.411 -7.260 52.395 1.00 37.22 235 PHE A N 1
ATOM 1929 C CA . PHE A 1 235 ? -35.008 -7.179 51.953 1.00 37.22 235 PHE A CA 1
ATOM 1930 C C . PHE A 1 235 ? -34.189 -6.016 52.548 1.00 37.22 235 PHE A C 1
ATOM 1932 O O . PHE A 1 235 ? -33.005 -5.925 52.253 1.00 37.22 235 PHE A O 1
ATOM 1939 N N . ILE A 1 236 ? -34.758 -5.167 53.418 1.00 38.88 236 ILE A N 1
ATOM 1940 C CA . ILE A 1 236 ? -34.042 -4.006 54.009 1.00 38.88 236 ILE A CA 1
ATOM 1941 C C . ILE A 1 236 ? -33.774 -4.171 55.526 1.00 38.88 236 ILE A C 1
ATOM 1943 O O . ILE A 1 236 ? -33.295 -3.259 56.184 1.00 38.88 236 ILE A O 1
ATOM 1947 N N . SER A 1 237 ? -34.003 -5.345 56.126 1.00 35.41 237 SER A N 1
ATOM 1948 C CA . SER A 1 237 ? -33.724 -5.547 57.570 1.00 35.41 237 SER A CA 1
ATOM 1949 C C . SER A 1 237 ? -32.787 -6.703 57.912 1.00 35.41 237 SER A C 1
ATOM 1951 O O . SER A 1 237 ? -32.766 -7.142 59.059 1.00 35.41 237 SER A O 1
ATOM 1953 N N . ARG A 1 238 ? -31.976 -7.179 56.960 1.00 39.41 238 ARG A N 1
ATOM 1954 C CA . ARG A 1 238 ? -30.819 -8.046 57.249 1.00 39.41 238 ARG A CA 1
ATOM 1955 C C . ARG A 1 238 ? -29.673 -7.825 56.260 1.00 39.41 238 ARG A C 1
ATOM 1957 O O . ARG A 1 238 ? -29.426 -8.681 55.420 1.00 39.41 238 ARG A O 1
ATOM 1964 N N . THR A 1 239 ? -28.995 -6.693 56.420 1.00 39.97 239 THR A N 1
ATOM 1965 C CA . THR A 1 239 ? -27.527 -6.525 56.435 1.00 39.97 239 THR A CA 1
ATOM 1966 C C . THR A 1 239 ? -27.233 -5.183 57.071 1.00 39.97 239 THR A C 1
ATOM 1968 O O . THR A 1 239 ? -27.870 -4.208 56.613 1.00 39.97 239 THR A O 1
#

Sequence (239 aa):
MDKKLLSNTPEDDDAQLNTFKKRRAGHKGKVTIFKNYIESLNSKKKIALTELEILQLKNRLEVYKTLEHDFDVNQTLIEDIVGVSDEQLKEREQFDSEYQNQLALAMQLMRDNEKTQFWDTLIIYLVASKLDSVTLRHWEVYKNTLNAKPVLQNLKTYLKDRADLLQTLEEKHKQNHVDIKSNKPAQNQTSTSRSPSCPLCKAQHYLFSCPDFRQMTVEKKNRKGFQNECVLQLFISRT

Secondary structure (DSSP, 8-state):
---------HHHHHHHHHHHHHHHHHHHHHHHHHHHHHHHHHTT--SS--HHHHHHHHHHHHHHTTHHHHHHHHHHHHHHHH---HHHHHHHHHHHHHHHHHHHHHHHHHHHTS--TTHHHHHHHHHHTTS-HHHHHHHHHHHTT-SSPPPHHHHHHHHHHHHHHHHHHHHHHHHTTS-----PPP--------PPPPTTT-SSS-GGG-HHHHHS-HHHHHHHHTS---SSSSSSS--

pLDDT: mean 82.25, std 18.81, range [35.41, 98.38]

Radius of gyration: 40.38 Å; chains: 1; bounding box: 79×59×124 Å

Foldseek 3Di:
DDPPPPPPDPVNLVVLLVVLVVQLVVLVVLLVVLVVLLCVVVVVPDQADDPVSLVVLVVSLVVLVCSLVSNVVSLVSNCVSVNDDPVSVVSNVVSVVSSVVSNVSSVVNNVSHPPCVCVQVVVCVVVLVVDDPVLNVVVVVQCVVDPDHDGNVSVVVSVVVVVVVVVVVVVVVVVVPPDPPDPDDDDDDDDDDPQDADPPPRDRDHVVPDPVNVPDDPVVNVVVVVVPPDPPPPPPPDD

Organism: Spodoptera exigua (NCBI:txid7107)